Protein AF-A0A8H6F0R1-F1 (afdb_monomer)

Mean predicted aligned error: 11.71 Å

Radius of gyration: 22.44 Å; Cα contacts (8 Å, |Δi|>4): 231; chains: 1; bounding box: 70×62×58 Å

pLDDT: mean 73.76, std 18.55, range [33.84, 94.88]

Secondary structure (DSSP, 8-state):
-------HHHHHHHTTS-HHHHHHHHHTS-HHHHHHHTT-TTTHHHHHHHHTTEEEE--S-PPPP-----TT-S-TTGGGTPPPPSSTTSPEEE-HHHHHHHHHHH----SEEEES-HHHHHHHHHH-HHHHHH-SEEEEEEE--TTS-TT--GGGGG-TTS-EEEEEEES-GGGG---------------

Sequence (191 aa):
MSSKGIDLELFGRLAKLPEDVIYIILDYIPKYIQKQLLQFVAIRKVVVSCYISNVEISDNDYSPFDLEESPFGPNPFEEFAFGSSPFDQYPVKIKLKNLKKAIQQWKIYPKKVYFSSLKDLITVHNSFPELLLKAHSINGVFDKHVNDSKTDDLSVLTRRNLTYGNLELRNYGIDFSTRKKSYLKKFHRSL

Foldseek 3Di:
DDPPDDPPVVVVVLLPDDLVVNLVVVLPDWLVVLLVVCVPPSNNLSSLQLNLQFAEEDPDDADQPPPPDDVNPDRPLVVLVWHDDPGPPDHTYGYPVSLVVSCVVNVHAHQEYEYAELVRLVVCCVPPVVNQLPHVEYEYEYEDDPPDDLPSPCVSVVDPRGHYDYYHYHPCPPSPPPPPPPPPPPDDDDD

Organism: Candida albicans (NCBI:txid5476)

Solvent-accessible surface area (backbone atoms only — not comparable to full-atom values): 11640 Å² total; per-residue (Å²): 134,84,74,96,64,78,62,63,64,59,54,58,52,54,54,70,50,58,67,71,58,47,51,56,56,51,76,74,46,54,51,70,57,46,62,64,50,49,75,43,72,82,46,20,68,59,42,49,50,62,60,46,26,35,26,26,45,45,87,69,86,66,72,65,70,83,64,72,76,52,96,81,55,82,60,92,53,59,87,42,54,66,31,75,35,98,44,74,90,49,47,29,37,31,38,64,74,29,51,50,52,51,29,71,74,70,74,54,76,35,42,29,41,32,26,69,41,63,68,46,48,51,49,41,52,75,76,44,44,65,61,55,58,66,18,69,22,41,29,30,45,33,69,55,54,95,84,56,65,99,70,72,68,62,66,75,79,67,51,89,79,52,43,72,59,59,73,44,80,40,76,56,78,73,76,73,64,69,82,73,77,78,78,77,76,85,73,83,82,89,129

Structure (mmCIF, N/CA/C/O backbone):
data_AF-A0A8H6F0R1-F1
#
_entry.id   AF-A0A8H6F0R1-F1
#
loop_
_atom_site.group_PDB
_atom_site.id
_atom_site.type_symbol
_atom_site.label_atom_id
_atom_site.label_alt_id
_atom_site.label_comp_id
_atom_site.label_asym_id
_atom_site.label_entity_id
_atom_site.label_seq_id
_atom_site.pdbx_PDB_ins_code
_atom_site.Cartn_x
_atom_site.Cartn_y
_atom_site.Cartn_z
_atom_site.occupancy
_atom_site.B_iso_or_equiv
_atom_site.auth_seq_id
_atom_site.auth_comp_id
_atom_site.auth_asym_id
_atom_site.auth_atom_id
_atom_site.pdbx_PDB_model_num
ATOM 1 N N . MET A 1 1 ? -30.985 26.931 13.826 1.00 34.91 1 MET A N 1
ATOM 2 C CA . MET A 1 1 ? -29.732 26.756 13.062 1.00 34.91 1 MET A CA 1
ATOM 3 C C . MET A 1 1 ? -28.985 25.596 13.700 1.00 34.91 1 MET A C 1
ATOM 5 O O . MET A 1 1 ? -28.574 25.724 14.842 1.00 34.91 1 MET A O 1
ATOM 9 N N . SER A 1 2 ? -28.955 24.435 13.041 1.00 41.88 2 SER A N 1
ATOM 10 C CA . SER A 1 2 ? -28.255 23.243 13.542 1.00 41.88 2 SER A CA 1
ATOM 11 C C . SER A 1 2 ? -26.752 23.505 13.450 1.00 41.88 2 SER A C 1
ATOM 13 O O . SER A 1 2 ? -26.268 23.920 12.394 1.00 41.88 2 SER A O 1
ATOM 15 N N . SER A 1 3 ? -26.031 23.377 14.564 1.00 43.91 3 SER A N 1
ATOM 16 C CA . SER A 1 3 ? -24.579 23.503 14.555 1.00 43.91 3 SER A CA 1
ATOM 17 C C . SER A 1 3 ? -24.009 22.433 13.622 1.00 43.91 3 SER A C 1
ATOM 19 O O . SER A 1 3 ? -24.396 21.270 13.689 1.00 43.91 3 SER A O 1
ATOM 21 N N . LYS A 1 4 ? -23.061 22.815 12.757 1.00 49.47 4 LYS A N 1
ATOM 22 C CA . LYS A 1 4 ? -22.177 21.891 12.021 1.00 49.47 4 LYS A CA 1
ATOM 23 C C . LYS A 1 4 ? -21.211 21.197 13.003 1.00 49.47 4 LYS A C 1
ATOM 25 O O . LYS A 1 4 ? -19.998 21.236 12.831 1.00 49.47 4 LYS A O 1
ATOM 30 N N . GLY A 1 5 ? -21.742 20.665 14.098 1.00 51.47 5 GLY A N 1
ATOM 31 C CA . GLY A 1 5 ? -21.014 19.911 15.098 1.00 51.47 5 GLY A CA 1
ATOM 32 C C . GLY A 1 5 ? -20.936 18.471 14.634 1.00 51.47 5 GLY A C 1
ATOM 33 O O . GLY A 1 5 ? -21.954 17.831 14.393 1.00 51.47 5 GLY A O 1
ATOM 34 N N . ILE A 1 6 ? -19.713 17.990 14.472 1.00 58.12 6 ILE A N 1
ATOM 35 C CA . ILE A 1 6 ? -19.408 16.587 14.216 1.00 58.12 6 ILE A CA 1
ATOM 36 C C . ILE A 1 6 ? -20.099 15.738 15.283 1.00 58.12 6 ILE A C 1
ATOM 38 O O . ILE A 1 6 ? -19.919 15.976 16.478 1.00 58.12 6 ILE A O 1
ATOM 42 N N . ASP A 1 7 ? -20.873 14.746 14.850 1.00 68.38 7 ASP A N 1
ATOM 43 C CA . ASP A 1 7 ? -21.563 13.835 15.752 1.00 68.38 7 ASP A CA 1
ATOM 44 C C . ASP A 1 7 ? -20.556 12.838 16.354 1.00 68.38 7 ASP A C 1
ATOM 46 O O . ASP A 1 7 ? -20.292 11.757 15.823 1.00 68.38 7 ASP A O 1
ATOM 50 N N . LEU A 1 8 ? -19.931 13.237 17.464 1.00 68.44 8 LEU A N 1
ATOM 51 C CA . LEU A 1 8 ? -19.040 12.382 18.254 1.00 68.44 8 LEU A CA 1
ATOM 52 C C . LEU A 1 8 ? -19.748 11.104 18.728 1.00 68.44 8 LEU A C 1
ATOM 54 O O . LEU A 1 8 ? -19.093 10.080 18.932 1.00 68.44 8 LEU A O 1
ATOM 58 N N . GLU A 1 9 ? -21.073 11.143 18.879 1.00 75.50 9 GLU A N 1
ATOM 59 C CA . GLU A 1 9 ? -21.871 9.990 19.276 1.00 75.50 9 GLU A CA 1
ATOM 60 C C . GLU A 1 9 ? -21.925 8.948 18.154 1.00 75.50 9 GLU A C 1
ATOM 62 O O . GLU A 1 9 ? -21.740 7.756 18.417 1.00 75.50 9 GLU A O 1
ATOM 67 N N . LEU A 1 10 ? -22.075 9.383 16.899 1.00 78.00 10 LEU A N 1
ATOM 68 C CA . LEU A 1 10 ? -22.004 8.510 15.725 1.00 78.00 10 LEU A CA 1
ATOM 69 C C . LEU A 1 10 ? -20.674 7.745 15.672 1.00 78.00 10 LEU A C 1
ATOM 71 O O . LEU A 1 10 ? -20.670 6.522 15.522 1.00 78.00 10 LEU A O 1
ATOM 75 N N . PHE A 1 11 ? -19.542 8.430 15.851 1.00 75.56 11 PHE A N 1
ATOM 76 C CA . PHE A 1 11 ? -18.223 7.782 15.835 1.00 75.56 11 PHE A CA 1
ATOM 77 C C . PHE A 1 11 ? -17.979 6.896 17.056 1.00 75.56 11 PHE A C 1
ATOM 79 O O . PHE A 1 11 ? -17.379 5.826 16.933 1.00 75.56 11 PHE A O 1
ATOM 86 N N . GLY A 1 12 ? -18.495 7.289 18.223 1.00 76.88 12 GLY A N 1
ATOM 87 C CA . GLY A 1 12 ? -18.490 6.448 19.417 1.00 76.88 12 GLY A CA 1
ATOM 88 C C . GLY A 1 12 ? -19.292 5.156 19.233 1.00 76.88 12 GLY A C 1
ATOM 89 O O . GLY A 1 12 ? -18.894 4.110 19.743 1.00 76.88 12 GLY A O 1
ATOM 90 N N . ARG A 1 13 ? -20.397 5.197 18.478 1.00 84.00 13 ARG A N 1
ATOM 91 C CA . ARG A 1 13 ? -21.178 4.008 18.099 1.00 84.00 13 ARG A CA 1
ATOM 92 C C . ARG A 1 13 ? -20.457 3.169 17.043 1.00 84.00 13 ARG A C 1
ATOM 94 O O . ARG A 1 13 ? -20.417 1.952 17.195 1.00 84.00 13 ARG A O 1
ATOM 101 N N . LEU A 1 14 ? -19.834 3.796 16.041 1.00 84.75 14 LEU A N 1
ATOM 102 C CA . LEU A 1 14 ? -19.034 3.104 15.021 1.00 84.75 14 LEU A CA 1
ATOM 103 C C . LEU A 1 14 ? -17.914 2.269 15.659 1.00 84.75 14 LEU A C 1
ATOM 105 O O . LEU A 1 14 ? -17.715 1.117 15.294 1.00 84.75 14 LEU A O 1
ATOM 109 N N . ALA A 1 15 ? -17.233 2.822 16.665 1.00 85.75 15 ALA A N 1
ATOM 110 C CA . ALA A 1 15 ? -16.158 2.148 17.390 1.00 85.75 15 ALA A CA 1
ATOM 111 C C . ALA A 1 15 ? -16.597 0.907 18.191 1.00 85.75 15 ALA A C 1
ATOM 113 O O . ALA A 1 15 ? -15.745 0.133 18.618 1.00 85.75 15 ALA A O 1
ATOM 114 N N . LYS A 1 16 ? -17.903 0.724 18.426 1.00 90.25 16 LYS A N 1
ATOM 115 C CA . LYS A 1 16 ? -18.459 -0.451 19.120 1.00 90.25 16 LYS A CA 1
ATOM 116 C C . LYS A 1 16 ? -18.820 -1.589 18.166 1.00 90.25 16 LYS A C 1
ATOM 118 O O . LYS A 1 16 ? -19.203 -2.660 18.632 1.00 90.25 16 LYS A O 1
ATOM 123 N N . LEU A 1 17 ? -18.756 -1.356 16.856 1.00 92.12 17 LEU A N 1
ATOM 124 C CA . LEU A 1 17 ? -19.037 -2.384 15.864 1.00 92.12 17 LEU A CA 1
ATOM 125 C C . LEU A 1 17 ? -17.864 -3.376 15.770 1.00 92.12 17 LEU A C 1
ATOM 127 O O . LEU A 1 17 ? -16.719 -2.997 16.025 1.00 92.12 17 LEU A O 1
ATOM 131 N N . PRO A 1 18 ? -18.126 -4.634 15.377 1.00 93.25 18 PRO A N 1
ATOM 132 C CA . PRO A 1 18 ? -17.075 -5.577 15.005 1.00 93.25 18 PRO A CA 1
ATOM 133 C C . PRO A 1 18 ? -16.153 -5.013 13.911 1.00 93.25 18 PRO A C 1
ATOM 135 O O . PRO A 1 18 ? -16.612 -4.288 13.024 1.00 93.25 18 PRO A O 1
ATOM 138 N N . GLU A 1 19 ? -14.854 -5.334 13.959 1.00 89.69 19 GLU A N 1
ATOM 139 C CA . GLU A 1 19 ? -13.867 -4.762 13.027 1.00 89.69 19 GLU A CA 1
ATOM 140 C C . GLU A 1 19 ? -14.220 -5.023 11.557 1.00 89.69 19 GLU A C 1
ATOM 142 O O . GLU A 1 19 ? -14.097 -4.122 10.733 1.00 89.69 19 GLU A O 1
ATOM 147 N N . ASP A 1 20 ? -14.686 -6.225 11.225 1.00 91.69 20 ASP A N 1
ATOM 148 C CA . ASP A 1 20 ? -15.131 -6.623 9.886 1.00 91.69 20 ASP A CA 1
ATOM 149 C C . ASP A 1 20 ? -16.290 -5.758 9.373 1.00 91.69 20 ASP A C 1
ATOM 151 O O . ASP A 1 20 ? -16.290 -5.349 8.212 1.00 91.69 20 ASP A O 1
ATOM 155 N N . VAL A 1 21 ? -17.225 -5.389 10.249 1.00 92.81 21 VAL A N 1
ATOM 156 C CA . VAL A 1 21 ? -18.308 -4.454 9.913 1.00 92.81 21 VAL A CA 1
ATOM 157 C C . VAL A 1 21 ? -17.753 -3.052 9.660 1.00 92.81 21 VAL A C 1
ATOM 159 O O . VAL A 1 21 ? -18.168 -2.391 8.708 1.00 92.81 21 VAL A O 1
ATOM 162 N N . ILE A 1 22 ? -16.783 -2.599 10.461 1.00 91.62 22 ILE A N 1
ATOM 163 C CA . ILE A 1 22 ? -16.124 -1.300 10.248 1.00 91.62 22 ILE A CA 1
ATOM 164 C C . ILE A 1 22 ? -15.391 -1.292 8.901 1.00 91.62 22 ILE A C 1
ATOM 166 O O . ILE A 1 22 ? -15.518 -0.317 8.163 1.00 91.62 22 ILE A O 1
ATOM 170 N N . TYR A 1 23 ? -14.679 -2.367 8.544 1.00 89.81 23 TYR A N 1
ATOM 171 C CA . TYR A 1 23 ? -14.032 -2.507 7.234 1.00 89.81 23 TYR A CA 1
ATOM 172 C C . TYR A 1 23 ? -15.031 -2.335 6.087 1.00 89.81 23 TYR A C 1
ATOM 174 O O . TYR A 1 23 ? -14.776 -1.543 5.182 1.00 89.81 23 TYR A O 1
ATOM 182 N N . ILE A 1 24 ? -16.181 -3.013 6.158 1.00 89.19 24 ILE A N 1
ATOM 183 C CA . ILE A 1 24 ? -17.238 -2.896 5.145 1.00 89.19 24 ILE A CA 1
ATOM 184 C C . ILE A 1 24 ? -17.722 -1.448 5.049 1.00 89.19 24 ILE A C 1
ATOM 186 O O . ILE A 1 24 ? -17.798 -0.908 3.952 1.00 89.19 24 ILE A O 1
ATOM 190 N N . ILE A 1 25 ? -18.014 -0.796 6.178 1.00 89.88 25 ILE A N 1
ATOM 191 C CA . ILE A 1 25 ? -18.468 0.603 6.183 1.00 89.88 25 ILE A CA 1
ATOM 192 C C . ILE A 1 25 ? -17.423 1.513 5.533 1.00 89.88 25 ILE A C 1
ATOM 194 O O . ILE A 1 25 ? -17.773 2.343 4.696 1.00 89.88 25 ILE A O 1
ATOM 198 N N . LEU A 1 26 ? -16.147 1.357 5.893 1.00 87.00 26 LEU A N 1
ATOM 199 C CA . LEU A 1 26 ? -15.070 2.176 5.344 1.00 87.00 26 LEU A CA 1
ATOM 200 C C . LEU A 1 26 ? -14.875 1.963 3.841 1.00 87.00 26 LEU A C 1
ATOM 202 O O . LEU A 1 26 ? -14.593 2.937 3.150 1.00 87.00 26 LEU A O 1
ATOM 206 N N . ASP A 1 27 ? -15.068 0.749 3.323 1.00 83.06 27 ASP A N 1
ATOM 207 C CA . ASP A 1 27 ? -14.956 0.459 1.886 1.00 83.06 27 ASP A CA 1
ATOM 208 C C . ASP A 1 27 ? -15.992 1.230 1.039 1.00 83.06 27 ASP A C 1
ATOM 210 O O . ASP A 1 27 ? -15.747 1.481 -0.141 1.00 83.06 27 ASP A O 1
ATOM 214 N N . TYR A 1 28 ? -17.110 1.665 1.636 1.00 83.94 28 TYR A N 1
ATOM 215 C CA . TYR A 1 28 ? -18.109 2.533 0.992 1.00 83.94 28 TYR A CA 1
ATOM 216 C C . TYR A 1 28 ? -17.891 4.032 1.239 1.00 83.94 28 TYR A C 1
ATOM 218 O O . TYR A 1 28 ? -18.616 4.859 0.682 1.00 83.94 28 TYR A O 1
ATOM 226 N N . ILE A 1 29 ? -16.923 4.407 2.078 1.00 81.12 29 ILE A N 1
ATOM 227 C CA . ILE A 1 29 ? -16.626 5.806 2.387 1.00 81.12 29 ILE A CA 1
ATOM 228 C C . ILE A 1 29 ? -15.500 6.297 1.473 1.00 81.12 29 ILE A C 1
ATOM 230 O O . ILE A 1 29 ? -14.424 5.695 1.470 1.00 81.12 29 ILE A O 1
ATOM 234 N N . PRO A 1 30 ? -15.676 7.442 0.790 1.00 76.50 30 PRO A N 1
ATOM 235 C CA . PRO A 1 30 ? -14.616 8.025 -0.013 1.00 76.50 30 PRO A CA 1
ATOM 236 C C . PRO A 1 30 ? -13.320 8.276 0.765 1.00 76.50 30 PRO A C 1
ATOM 238 O O . PRO A 1 30 ? -13.341 8.771 1.896 1.00 76.50 30 PRO A O 1
ATOM 241 N N . LYS A 1 31 ? -12.163 8.017 0.150 1.00 73.81 31 LYS A N 1
ATOM 242 C CA . LYS A 1 31 ? -10.829 8.128 0.769 1.00 73.81 31 LYS A CA 1
ATOM 243 C C . LYS A 1 31 ? -10.559 9.491 1.402 1.00 73.81 31 LYS A C 1
ATOM 245 O O . LYS A 1 31 ? -9.916 9.563 2.450 1.00 73.81 31 LYS A O 1
ATOM 250 N N . TYR A 1 32 ? -11.058 10.574 0.804 1.00 71.00 32 TYR A N 1
ATOM 251 C CA . TYR A 1 32 ? -10.901 11.918 1.367 1.00 71.00 32 TYR A CA 1
ATOM 252 C C . TYR A 1 32 ? -11.642 12.078 2.708 1.00 71.00 32 TYR A C 1
ATOM 254 O O . TYR A 1 32 ? -11.149 12.779 3.591 1.00 71.00 32 TYR A O 1
ATOM 262 N N . ILE A 1 33 ? -12.769 11.379 2.900 1.00 74.94 33 ILE A N 1
ATOM 263 C CA . ILE A 1 33 ? -13.486 11.303 4.182 1.00 74.94 33 ILE A CA 1
ATOM 264 C C . ILE A 1 33 ? -12.767 10.336 5.125 1.00 74.94 33 ILE A C 1
ATOM 266 O O . ILE A 1 33 ? -12.564 10.674 6.288 1.00 74.94 33 ILE A O 1
ATOM 270 N N . GLN A 1 34 ? -12.292 9.178 4.639 1.00 77.75 34 GLN A N 1
ATOM 271 C CA . GLN A 1 34 ? -11.513 8.235 5.461 1.00 77.75 34 GLN A CA 1
ATOM 272 C C . GLN A 1 34 ? -10.306 8.917 6.125 1.00 77.75 34 GLN A C 1
ATOM 274 O O . GLN A 1 34 ? -10.018 8.662 7.293 1.00 77.75 34 GLN A O 1
ATOM 279 N N . LYS A 1 35 ? -9.638 9.844 5.424 1.00 72.12 35 LYS A N 1
ATOM 280 C CA . LYS A 1 35 ? -8.526 10.638 5.974 1.00 72.12 35 LYS A CA 1
ATOM 281 C C . LYS A 1 35 ? -8.929 11.448 7.216 1.00 72.12 35 LYS A C 1
ATOM 283 O O . LYS A 1 35 ? -8.117 11.590 8.125 1.00 72.12 35 LYS A O 1
ATOM 288 N N . GLN A 1 36 ? -10.165 11.944 7.285 1.00 74.38 36 GLN A N 1
ATOM 289 C CA . GLN A 1 36 ? -10.690 12.653 8.462 1.00 74.38 36 GLN A CA 1
ATOM 290 C C . GLN A 1 36 ? -10.960 11.691 9.625 1.00 74.38 36 GLN A C 1
ATOM 292 O O . GLN A 1 36 ? -10.803 12.056 10.787 1.00 74.38 36 GLN A O 1
ATOM 297 N N . LEU A 1 37 ? -11.297 10.432 9.330 1.00 79.81 37 LEU A N 1
ATOM 298 C CA . LEU A 1 37 ? -11.585 9.420 10.349 1.00 79.81 37 LEU A CA 1
ATOM 299 C C . LEU A 1 37 ? -10.348 8.974 11.133 1.00 79.81 37 LEU A C 1
ATOM 301 O O . LEU A 1 37 ? -10.470 8.429 12.230 1.00 79.81 37 LEU A O 1
ATOM 305 N N . LEU A 1 38 ? -9.150 9.245 10.612 1.00 77.62 38 LEU A N 1
ATOM 306 C CA . LEU A 1 38 ? -7.886 8.904 11.258 1.00 77.62 38 LEU A CA 1
ATOM 307 C C . LEU A 1 38 ? -7.707 9.563 12.642 1.00 77.62 38 LEU A C 1
ATOM 309 O O . LEU A 1 38 ? -6.984 9.034 13.495 1.00 77.62 38 LEU A O 1
ATOM 313 N N . GLN A 1 39 ? -8.387 10.683 12.905 1.00 75.06 39 GLN A N 1
ATOM 314 C CA . GLN A 1 39 ? -8.357 11.341 14.214 1.00 75.06 39 GLN A CA 1
ATOM 315 C C . GLN A 1 39 ? -8.952 10.459 15.327 1.00 75.06 39 GLN A C 1
ATOM 317 O O . GLN A 1 39 ? -8.464 10.485 16.461 1.00 75.06 39 GLN A O 1
ATOM 322 N N . PHE A 1 40 ? -9.928 9.603 15.005 1.00 80.31 40 PHE A N 1
ATOM 323 C CA . PHE A 1 40 ? -10.636 8.771 15.977 1.00 80.31 40 PHE A CA 1
ATOM 324 C C . PHE A 1 40 ? -9.805 7.553 16.387 1.00 80.31 40 PHE A C 1
ATOM 326 O O . PHE A 1 40 ? -9.760 6.544 15.687 1.00 80.31 40 PHE A O 1
ATOM 333 N N . VAL A 1 41 ? -9.173 7.634 17.564 1.00 82.69 41 VAL A N 1
ATOM 334 C CA . VAL A 1 41 ? -8.258 6.609 18.108 1.00 82.69 41 VAL A CA 1
ATOM 335 C C . VAL A 1 41 ? -8.850 5.197 18.049 1.00 82.69 41 VAL A C 1
ATOM 337 O O . VAL A 1 41 ? -8.153 4.271 17.644 1.00 82.69 41 VAL A O 1
ATOM 340 N N . ALA A 1 42 ? -10.127 5.040 18.407 1.00 85.06 42 ALA A N 1
ATOM 341 C CA . ALA A 1 42 ? -10.761 3.732 18.566 1.00 85.06 42 ALA A CA 1
ATOM 342 C C . ALA A 1 42 ? -10.854 2.918 17.262 1.00 85.06 42 ALA A C 1
ATOM 344 O O . ALA A 1 42 ? -10.716 1.702 17.292 1.00 85.06 42 ALA A O 1
ATOM 345 N N . ILE A 1 43 ? -11.031 3.581 16.117 1.00 86.88 43 ILE A N 1
ATOM 346 C CA . ILE A 1 43 ? -11.134 2.932 14.795 1.00 86.88 43 ILE A CA 1
ATOM 347 C C . ILE A 1 43 ? -9.880 3.138 13.941 1.00 86.88 43 ILE A C 1
ATOM 349 O O . ILE A 1 43 ? -9.774 2.612 12.835 1.00 86.88 43 ILE A O 1
ATOM 353 N N . ARG A 1 44 ? -8.913 3.914 14.441 1.00 85.81 44 ARG A N 1
ATOM 354 C CA . ARG A 1 44 ? -7.770 4.424 13.679 1.00 85.81 44 ARG A CA 1
ATOM 355 C C . ARG A 1 44 ? -7.004 3.334 12.946 1.00 85.81 44 ARG A C 1
ATOM 357 O O . ARG A 1 44 ? -6.639 3.522 11.793 1.00 85.81 44 ARG A O 1
ATOM 364 N N . LYS A 1 45 ? -6.762 2.196 13.598 1.00 87.56 45 LYS A N 1
ATOM 365 C CA . LYS A 1 45 ? -6.016 1.081 13.001 1.00 87.56 45 LYS A CA 1
ATOM 366 C C . LYS A 1 45 ? -6.732 0.515 11.768 1.00 87.56 45 LYS A C 1
ATOM 368 O O . LYS A 1 45 ? -6.084 0.245 10.760 1.00 87.56 45 LYS A O 1
ATOM 373 N N . VAL A 1 46 ? -8.056 0.387 11.843 1.00 90.06 46 VAL A N 1
ATOM 374 C CA . VAL A 1 46 ? -8.909 -0.075 10.739 1.00 90.06 46 VAL A CA 1
ATOM 375 C C . VAL A 1 46 ? -8.909 0.959 9.611 1.00 90.06 46 VAL A C 1
ATOM 377 O O . VAL A 1 46 ? -8.671 0.608 8.459 1.00 90.06 46 VAL A O 1
ATOM 380 N N . VAL A 1 47 ? -9.033 2.247 9.948 1.00 87.75 47 VAL A N 1
ATOM 381 C CA . VAL A 1 47 ? -8.951 3.342 8.965 1.00 87.75 47 VAL A CA 1
ATOM 382 C C . VAL A 1 47 ? -7.604 3.353 8.245 1.00 87.75 47 VAL A C 1
ATOM 384 O O . VAL A 1 47 ? -7.577 3.416 7.019 1.00 87.75 47 VAL A O 1
ATOM 387 N N . VAL A 1 48 ? -6.485 3.227 8.968 1.00 86.75 48 VAL A N 1
ATOM 388 C CA . VAL A 1 48 ? -5.148 3.122 8.359 1.00 86.75 48 VAL A CA 1
ATOM 389 C C . VAL A 1 48 ? -5.094 1.933 7.404 1.00 86.75 48 VAL A C 1
ATOM 39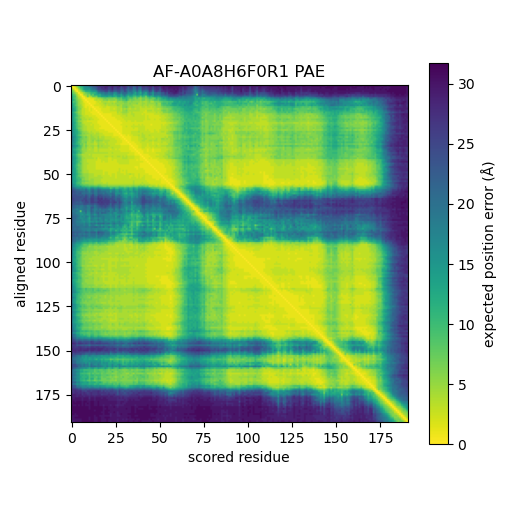1 O O . VAL A 1 48 ? -4.649 2.100 6.273 1.00 86.75 48 VAL A O 1
ATOM 394 N N . SER A 1 49 ? -5.575 0.762 7.833 1.00 88.88 49 SER A N 1
ATOM 395 C CA . SER A 1 49 ? -5.611 -0.461 7.024 1.00 88.88 49 SER A CA 1
ATOM 396 C C . SER A 1 49 ? -6.336 -0.264 5.691 1.00 88.88 49 SER A C 1
ATOM 398 O O . SER A 1 49 ? -5.790 -0.608 4.640 1.00 88.88 49 SER A O 1
ATOM 400 N N . CYS A 1 50 ? -7.525 0.345 5.711 1.00 87.75 50 CYS A N 1
ATOM 401 C CA . CYS A 1 50 ? -8.283 0.684 4.504 1.00 87.75 50 CYS A CA 1
ATOM 402 C C . CYS A 1 50 ? -7.543 1.711 3.643 1.00 87.75 50 CYS A C 1
ATOM 404 O O . CYS A 1 50 ? -7.370 1.512 2.438 1.00 87.75 50 CYS A O 1
ATOM 406 N N . TYR A 1 51 ? -7.047 2.777 4.267 1.00 83.38 51 TYR A N 1
ATOM 407 C CA . TYR A 1 51 ? -6.452 3.910 3.572 1.00 83.38 51 TYR A CA 1
ATOM 408 C C . TYR A 1 51 ? -5.162 3.531 2.829 1.00 83.38 51 TYR A C 1
ATOM 410 O O . TYR A 1 51 ? -4.992 3.879 1.660 1.00 83.38 51 TYR A O 1
ATOM 418 N N . ILE A 1 52 ? -4.275 2.752 3.463 1.00 86.94 52 ILE A N 1
ATOM 419 C CA . ILE A 1 52 ? -3.039 2.258 2.831 1.00 86.94 52 ILE A CA 1
ATOM 420 C C . ILE A 1 52 ? -3.239 0.935 2.082 1.00 86.94 52 ILE A C 1
ATOM 422 O O . ILE A 1 52 ? -2.268 0.350 1.615 1.00 86.94 52 ILE A O 1
ATOM 426 N N . SER A 1 53 ? -4.468 0.427 1.952 1.00 89.88 53 SER A N 1
ATOM 427 C CA . SER A 1 53 ? -4.712 -0.873 1.311 1.00 89.88 53 SER A CA 1
ATOM 428 C C . SER A 1 53 ? -4.277 -0.910 -0.157 1.00 89.88 53 SER A C 1
ATOM 430 O O . SER A 1 53 ? -3.882 -1.970 -0.642 1.00 89.88 53 SER A O 1
ATOM 432 N N . ASN A 1 54 ? -4.332 0.227 -0.854 1.00 89.88 54 ASN A N 1
ATOM 433 C CA . ASN A 1 54 ? -3.948 0.384 -2.252 1.00 89.88 54 ASN A CA 1
ATOM 434 C C . ASN A 1 54 ? -3.134 1.670 -2.417 1.00 89.88 54 ASN A C 1
ATOM 436 O O . ASN A 1 54 ? -3.707 2.764 -2.372 1.00 89.88 54 ASN A O 1
ATOM 440 N N . VAL A 1 55 ? -1.821 1.533 -2.600 1.00 90.06 55 VAL A N 1
ATOM 441 C CA . VAL A 1 55 ? -0.872 2.656 -2.633 1.00 90.06 55 VAL A CA 1
ATOM 442 C C . VAL A 1 55 ? -0.087 2.708 -3.933 1.00 90.06 55 VAL A C 1
ATOM 444 O O . VAL A 1 55 ? 0.244 1.673 -4.499 1.00 90.06 55 VAL A O 1
ATOM 447 N N . GLU A 1 56 ? 0.254 3.914 -4.373 1.00 90.81 56 GLU A N 1
ATOM 448 C CA . GLU A 1 56 ? 1.200 4.164 -5.457 1.00 90.81 56 GLU A CA 1
ATOM 449 C C . GLU A 1 56 ? 2.469 4.729 -4.841 1.00 90.81 56 GLU A C 1
ATOM 451 O O . GLU A 1 56 ? 2.434 5.753 -4.151 1.00 90.81 56 GLU A O 1
ATOM 456 N N . ILE A 1 57 ? 3.585 4.044 -5.077 1.00 89.81 57 ILE A N 1
ATOM 457 C CA . ILE A 1 57 ? 4.888 4.502 -4.612 1.00 89.81 57 ILE A CA 1
ATOM 458 C C . ILE A 1 57 ? 5.522 5.285 -5.743 1.00 89.81 57 ILE A C 1
ATOM 460 O O . ILE A 1 57 ? 5.816 4.726 -6.795 1.00 89.81 57 ILE A O 1
ATOM 464 N N . SER A 1 58 ? 5.762 6.564 -5.493 1.00 82.75 58 SER A N 1
ATOM 465 C CA . SER A 1 58 ? 6.609 7.382 -6.350 1.00 82.75 58 SER A CA 1
ATOM 466 C C . SER A 1 58 ? 7.302 8.448 -5.513 1.00 82.75 58 SER A C 1
ATOM 468 O O . SER A 1 58 ? 6.795 8.875 -4.469 1.00 82.75 58 SER A O 1
ATOM 470 N N . ASP A 1 59 ? 8.505 8.814 -5.946 1.00 72.06 59 ASP A N 1
ATOM 471 C CA . ASP A 1 59 ? 9.364 9.776 -5.255 1.00 72.06 59 ASP A CA 1
ATOM 472 C C . ASP A 1 59 ? 8.983 11.240 -5.537 1.00 72.06 59 ASP A C 1
ATOM 474 O O . ASP A 1 59 ? 9.552 12.159 -4.943 1.00 72.06 59 ASP A O 1
ATOM 478 N N . ASN A 1 60 ? 7.992 11.465 -6.407 1.00 65.12 60 ASN A N 1
ATOM 479 C CA . ASN A 1 60 ? 7.518 12.799 -6.749 1.00 65.12 60 ASN A CA 1
ATOM 480 C C . ASN A 1 60 ? 6.992 13.532 -5.507 1.00 65.12 60 ASN A C 1
ATOM 482 O O . ASN A 1 60 ? 6.304 12.964 -4.651 1.00 65.12 60 ASN A O 1
ATOM 486 N N . ASP A 1 61 ? 7.315 14.821 -5.409 1.00 57.75 61 ASP A N 1
ATOM 487 C CA . ASP A 1 61 ? 6.672 15.713 -4.455 1.00 57.75 61 ASP A CA 1
ATOM 488 C C . ASP A 1 61 ? 5.205 15.863 -4.849 1.00 57.75 61 ASP A C 1
ATOM 490 O O . ASP A 1 61 ? 4.854 16.529 -5.821 1.00 57.75 61 ASP A O 1
ATOM 494 N N . TYR A 1 62 ? 4.331 15.196 -4.103 1.00 57.31 62 TYR A N 1
ATOM 495 C CA . TYR A 1 62 ? 2.909 15.453 -4.205 1.00 57.31 62 TYR A CA 1
ATOM 496 C C . TYR A 1 62 ? 2.645 16.783 -3.527 1.00 57.31 62 TYR A C 1
ATOM 498 O O . TYR A 1 62 ? 2.856 16.908 -2.320 1.00 57.31 62 TYR A O 1
ATOM 506 N N . SER A 1 63 ? 2.157 17.756 -4.298 1.00 45.53 63 SER A N 1
ATOM 507 C CA . SER A 1 63 ? 1.385 18.844 -3.713 1.00 45.53 63 SER A CA 1
ATOM 508 C C . SER A 1 63 ? 0.305 18.167 -2.862 1.00 45.53 63 SER A C 1
ATOM 510 O O . SER A 1 63 ? -0.467 17.350 -3.388 1.00 45.53 63 SER A O 1
ATOM 512 N N . PRO A 1 64 ? 0.283 18.398 -1.535 1.00 47.91 64 P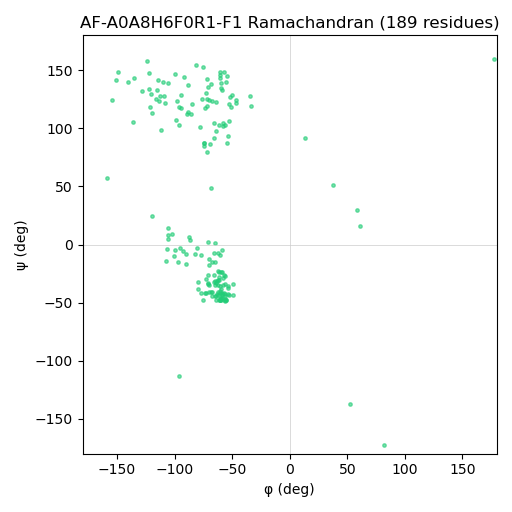RO A N 1
ATOM 513 C CA . PRO A 1 64 ? -0.938 18.161 -0.794 1.00 47.91 64 PRO A CA 1
ATOM 514 C C . PRO A 1 64 ? -1.975 18.956 -1.574 1.00 47.91 64 PRO A C 1
ATOM 516 O O . PRO A 1 64 ? -1.762 20.146 -1.779 1.00 47.91 64 PRO A O 1
ATOM 519 N N . PHE A 1 65 ? -3.027 18.316 -2.090 1.00 41.53 65 PHE A N 1
ATOM 520 C CA . PHE A 1 65 ? -4.168 19.104 -2.545 1.00 41.53 65 PHE A CA 1
ATOM 521 C C . PHE A 1 65 ? -4.450 20.107 -1.435 1.00 41.53 65 PHE A C 1
ATOM 523 O O . PHE A 1 65 ? -4.559 19.665 -0.283 1.00 41.53 65 PHE A O 1
ATOM 530 N N . ASP A 1 66 ? -4.465 21.393 -1.794 1.00 38.22 66 ASP A N 1
ATOM 531 C CA . ASP A 1 66 ? -4.820 22.500 -0.919 1.00 38.22 66 ASP A CA 1
ATOM 532 C C . ASP A 1 66 ? -6.203 22.187 -0.357 1.00 38.22 66 ASP A C 1
ATOM 534 O O . ASP A 1 66 ? -7.247 22.493 -0.929 1.00 38.22 66 ASP A O 1
ATOM 538 N N . LEU A 1 67 ? -6.209 21.459 0.753 1.00 43.16 67 LEU A N 1
ATOM 539 C CA . LEU A 1 67 ? -7.323 21.419 1.658 1.00 43.16 67 LEU A CA 1
ATOM 540 C C . LEU A 1 67 ? -7.213 22.758 2.358 1.00 43.16 67 LEU A C 1
ATOM 542 O O . LEU A 1 67 ? -6.544 22.870 3.386 1.00 43.16 67 LEU A O 1
ATOM 546 N N . GLU A 1 68 ? -7.833 23.768 1.748 1.00 39.75 68 GLU A N 1
ATOM 547 C CA . GLU A 1 68 ? -8.415 24.862 2.509 1.00 39.75 68 GLU A CA 1
ATOM 548 C C . GLU A 1 68 ? -8.933 24.277 3.824 1.00 39.75 68 GLU A C 1
ATOM 550 O O . GLU A 1 68 ? -9.699 23.309 3.816 1.00 39.75 68 GLU A O 1
ATOM 555 N N . GLU A 1 69 ? -8.368 24.790 4.916 1.00 44.19 69 GLU A N 1
ATOM 556 C CA . GLU A 1 69 ? -8.703 24.538 6.313 1.00 44.19 69 GLU A CA 1
ATOM 557 C C . GLU A 1 69 ? -9.624 23.333 6.532 1.00 44.19 69 GLU A C 1
ATOM 559 O O . GLU A 1 69 ? -10.852 23.436 6.547 1.00 44.19 69 GLU A O 1
ATOM 564 N N . SER A 1 70 ? -9.019 22.158 6.744 1.00 45.09 70 SER A N 1
ATOM 565 C CA . SER A 1 70 ? -9.735 21.051 7.374 1.00 45.09 70 SER A CA 1
ATOM 566 C C . SER A 1 70 ? -10.469 21.607 8.605 1.00 45.09 70 SER A C 1
ATOM 568 O O . SER A 1 70 ? -9.796 22.115 9.509 1.00 45.09 70 SER A O 1
ATOM 570 N N . PRO A 1 71 ? -11.809 21.484 8.716 1.00 44.97 71 PRO A N 1
ATOM 571 C CA . PRO A 1 71 ? -12.553 21.988 9.876 1.00 44.97 71 PRO A CA 1
ATOM 572 C C . PRO A 1 71 ? -12.191 21.255 11.183 1.00 44.97 71 PRO A C 1
ATOM 574 O O . PRO A 1 71 ? -12.751 21.535 12.238 1.00 44.97 71 PRO A O 1
ATOM 577 N N . PHE A 1 72 ? -11.251 20.309 11.108 1.00 45.00 72 PHE A N 1
ATOM 578 C CA . PHE A 1 72 ? -10.737 19.476 12.183 1.00 45.00 72 PHE A CA 1
ATOM 579 C C . PHE A 1 72 ? -9.319 19.879 12.649 1.00 45.00 72 PHE A C 1
ATOM 581 O O . PHE A 1 72 ? -8.749 19.190 13.493 1.00 45.00 72 PHE A O 1
ATOM 588 N N . GLY A 1 73 ? -8.734 20.965 12.121 1.00 45.94 73 GLY A N 1
ATOM 589 C CA . GLY A 1 73 ? -7.363 21.393 12.440 1.00 45.94 73 GLY A CA 1
ATOM 590 C C . GLY A 1 73 ? -6.275 20.648 11.640 1.00 45.94 73 GLY A C 1
ATOM 591 O O . GLY A 1 73 ? -6.606 19.910 10.702 1.00 45.94 73 GLY A O 1
ATOM 592 N N . PRO A 1 74 ? -4.977 20.849 11.964 1.00 50.41 74 PRO A N 1
ATOM 593 C CA . PRO A 1 74 ? -3.868 20.191 11.273 1.00 50.41 74 PRO A CA 1
ATOM 594 C C . PRO A 1 74 ? -4.009 18.673 11.376 1.00 50.41 74 PRO A C 1
ATOM 596 O O . PRO A 1 74 ? -4.297 18.121 12.441 1.00 50.41 74 PRO A O 1
ATOM 599 N N . ASN A 1 75 ? -3.837 17.982 10.251 1.00 52.88 75 ASN A N 1
ATOM 600 C CA . ASN A 1 75 ? -4.010 16.539 10.217 1.00 52.88 75 ASN A CA 1
ATOM 601 C C . ASN A 1 75 ? -2.884 15.885 11.043 1.00 52.88 75 ASN A C 1
ATOM 603 O O . ASN A 1 75 ? -1.718 16.063 10.691 1.00 52.88 75 ASN A O 1
ATOM 607 N N . PRO A 1 76 ? -3.179 15.066 12.075 1.00 49.66 76 PRO A N 1
ATOM 608 C CA . PRO A 1 76 ? -2.139 14.407 12.872 1.00 49.66 76 PRO A CA 1
ATOM 609 C C . PRO A 1 76 ? -1.256 13.443 12.056 1.00 49.66 76 PRO A C 1
ATOM 611 O O . PRO A 1 76 ? -0.263 12.937 12.562 1.00 49.66 76 PRO A O 1
ATOM 614 N N . PHE A 1 77 ? -1.603 13.198 10.790 1.00 57.16 77 PHE A N 1
ATOM 615 C CA . PHE A 1 77 ? -0.877 12.377 9.827 1.00 57.16 77 PHE A CA 1
ATOM 616 C C . PHE A 1 77 ? -0.135 13.204 8.764 1.00 57.16 77 PHE A C 1
ATOM 618 O O . PHE A 1 77 ? 0.327 12.629 7.773 1.00 57.16 77 PHE A O 1
ATOM 625 N N . GLU A 1 78 ? 0.034 14.520 8.956 1.00 58.78 78 GLU A N 1
ATOM 626 C CA . GLU A 1 78 ? 1.010 15.317 8.190 1.00 58.78 78 GLU A CA 1
ATOM 627 C C . GLU A 1 78 ? 2.393 14.646 8.190 1.00 58.78 78 GLU A C 1
ATOM 629 O O . GLU A 1 78 ? 3.069 14.628 7.162 1.00 58.78 78 GLU A O 1
ATOM 634 N N . GLU A 1 79 ? 2.765 13.969 9.285 1.00 51.81 79 GLU A N 1
ATOM 635 C CA . GLU A 1 79 ? 4.039 13.248 9.414 1.00 51.81 79 GLU A CA 1
ATOM 636 C C . GLU A 1 79 ? 4.237 12.108 8.394 1.00 51.81 79 GLU A C 1
ATOM 638 O O . GLU A 1 79 ? 5.379 11.743 8.081 1.00 51.81 79 GLU A O 1
ATOM 643 N N . PHE A 1 80 ? 3.146 11.559 7.844 1.00 55.66 80 PHE A N 1
ATOM 644 C CA . PHE A 1 80 ? 3.184 10.531 6.799 1.00 55.66 80 PHE A CA 1
ATOM 645 C C . PHE A 1 80 ? 2.943 11.103 5.398 1.00 55.66 80 PHE A C 1
ATOM 647 O O . PHE A 1 80 ? 3.132 10.380 4.419 1.00 55.66 80 PHE A O 1
ATOM 654 N N . ALA A 1 81 ? 2.542 12.375 5.280 1.00 58.19 81 ALA A N 1
ATOM 655 C CA . ALA A 1 81 ? 2.271 13.085 4.027 1.00 58.19 81 ALA A CA 1
ATOM 656 C C . ALA A 1 81 ? 1.601 12.203 2.956 1.00 58.19 81 ALA A C 1
ATOM 658 O O . ALA A 1 81 ? 2.092 12.068 1.833 1.00 58.19 81 ALA A O 1
ATOM 659 N N . PHE A 1 82 ? 0.509 11.530 3.329 1.00 60.62 82 PHE A N 1
ATOM 660 C CA . PHE A 1 82 ? -0.259 10.751 2.370 1.00 60.62 82 PHE A CA 1
ATOM 661 C C . PHE A 1 82 ? -0.856 11.689 1.318 1.00 60.62 82 PHE A C 1
ATOM 663 O O . PHE A 1 82 ? -1.611 12.609 1.663 1.00 60.62 82 PHE A O 1
ATOM 670 N N . GLY A 1 83 ? -0.543 11.436 0.049 1.00 55.06 83 GLY A N 1
ATOM 671 C CA . GLY A 1 83 ? -1.142 12.147 -1.068 1.00 55.06 83 GLY A CA 1
ATOM 672 C C . GLY A 1 83 ? -2.653 11.943 -1.085 1.00 55.06 83 GLY A C 1
ATOM 673 O O . GLY A 1 83 ? -3.167 10.887 -0.703 1.00 55.06 83 GLY A O 1
ATOM 674 N N . SER A 1 84 ? -3.376 12.970 -1.513 1.00 53.47 84 SER A N 1
ATOM 675 C CA . SER A 1 84 ? -4.814 12.872 -1.732 1.00 53.47 84 SER A CA 1
ATOM 676 C C . SER A 1 84 ? -5.054 12.120 -3.040 1.00 53.47 84 SER A C 1
ATOM 678 O O . SER A 1 84 ? -4.537 1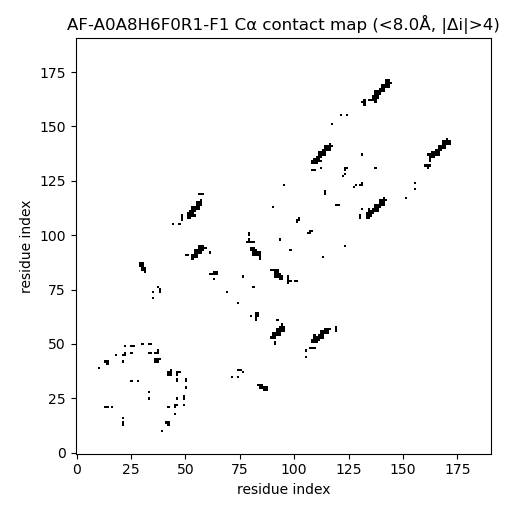2.513 -4.084 1.00 53.47 84 SER A O 1
ATOM 680 N N . SER A 1 85 ? -5.840 11.045 -2.993 1.00 54.88 85 SER A N 1
ATOM 681 C CA . SER A 1 85 ? -6.478 10.519 -4.198 1.00 54.88 85 SER A CA 1
ATOM 682 C C . SER A 1 85 ? -7.895 11.088 -4.261 1.00 54.88 85 SER A C 1
ATOM 684 O O . SER A 1 85 ? -8.668 10.817 -3.339 1.00 54.88 85 SER A O 1
ATOM 686 N N . PRO A 1 86 ? -8.261 11.863 -5.298 1.00 49.56 86 PRO A N 1
ATOM 687 C CA . PRO A 1 86 ? -9.605 12.427 -5.411 1.00 49.56 86 PRO A CA 1
ATOM 688 C C . PRO A 1 86 ? -10.684 11.360 -5.651 1.00 49.56 86 PRO A C 1
ATOM 690 O O . PRO A 1 86 ? -11.862 11.642 -5.463 1.00 49.56 86 PRO A O 1
ATOM 693 N N . PHE A 1 87 ? -10.297 10.135 -6.026 1.00 60.06 87 PHE A N 1
ATOM 694 C CA . PHE A 1 87 ? -11.233 9.043 -6.286 1.00 60.06 87 PHE A CA 1
ATOM 695 C C . PHE A 1 87 ? -10.765 7.731 -5.653 1.00 60.06 87 PHE A C 1
ATOM 697 O O . PHE A 1 87 ? -9.574 7.402 -5.670 1.00 60.06 87 PHE A O 1
ATOM 704 N N . ASP A 1 88 ? -11.718 6.947 -5.154 1.00 62.09 88 ASP A N 1
ATOM 705 C CA . ASP A 1 88 ? -11.463 5.676 -4.461 1.00 62.09 88 ASP A CA 1
ATOM 706 C C . ASP A 1 88 ? -10.778 4.640 -5.350 1.00 62.09 88 ASP A C 1
ATOM 708 O O . ASP A 1 88 ? -9.959 3.845 -4.879 1.00 62.09 88 ASP A O 1
ATOM 712 N N . GLN A 1 89 ? -11.053 4.716 -6.655 1.00 67.81 89 GLN A N 1
ATOM 713 C CA . GLN A 1 89 ? -10.482 3.842 -7.674 1.00 67.81 89 GLN A CA 1
ATOM 714 C C . GLN A 1 89 ? -8.967 4.011 -7.849 1.00 67.81 89 GLN A C 1
ATOM 716 O O . GLN A 1 89 ? -8.297 3.061 -8.255 1.00 67.81 89 GLN A O 1
ATOM 721 N N . TYR A 1 90 ? -8.407 5.183 -7.526 1.00 77.12 90 TYR A N 1
ATOM 722 C CA . TYR A 1 90 ? -6.975 5.419 -7.681 1.00 77.12 90 TYR A CA 1
ATOM 723 C C . TYR A 1 90 ? -6.206 5.081 -6.398 1.00 77.12 90 TYR A C 1
ATOM 725 O O . TYR A 1 90 ? -6.703 5.279 -5.278 1.00 77.12 90 TYR A O 1
ATOM 733 N N . PRO A 1 91 ? -4.984 4.543 -6.534 1.00 84.06 91 PRO A N 1
ATOM 734 C CA . PRO A 1 91 ? -4.119 4.279 -5.397 1.00 84.06 91 PRO A CA 1
ATOM 735 C C . PRO A 1 91 ? -3.781 5.568 -4.633 1.00 84.06 91 PRO A C 1
ATOM 737 O O . PRO A 1 91 ? -3.680 6.653 -5.205 1.00 84.06 91 PRO A O 1
ATOM 740 N N . VAL A 1 92 ? -3.597 5.449 -3.316 1.00 82.50 92 VAL A N 1
ATOM 741 C CA . VAL A 1 92 ? -3.094 6.553 -2.491 1.00 82.50 92 VAL A CA 1
ATOM 742 C C . VAL A 1 92 ? -1.624 6.757 -2.811 1.00 82.50 92 VAL A C 1
ATOM 744 O O . VAL A 1 92 ? -0.803 5.867 -2.588 1.00 82.50 92 VAL A O 1
ATOM 747 N N . LYS A 1 93 ? -1.282 7.941 -3.305 1.00 83.44 93 LYS A N 1
ATOM 748 C CA . LYS A 1 93 ? 0.102 8.279 -3.61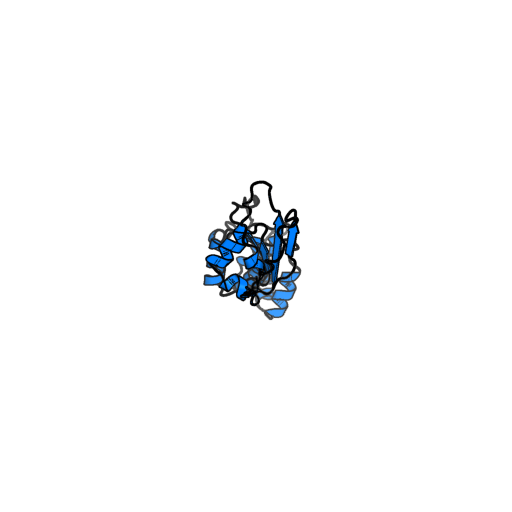3 1.00 83.44 93 LYS A CA 1
ATOM 749 C C . LYS A 1 93 ? 0.896 8.506 -2.332 1.00 83.44 93 LYS A C 1
ATOM 751 O O . LYS A 1 93 ? 0.459 9.241 -1.444 1.00 83.44 93 LYS A O 1
ATOM 756 N N . ILE A 1 94 ? 2.054 7.867 -2.212 1.00 82.81 94 ILE A N 1
ATOM 757 C CA . ILE A 1 94 ? 2.876 7.945 -1.005 1.00 82.81 94 ILE A CA 1
ATOM 758 C C . ILE A 1 94 ? 4.359 7.776 -1.322 1.00 82.81 94 ILE A C 1
ATOM 760 O O . ILE A 1 94 ? 4.762 6.936 -2.124 1.00 82.81 94 ILE A O 1
ATOM 764 N N . LYS A 1 95 ? 5.202 8.539 -0.624 1.00 86.94 95 LYS A N 1
ATOM 765 C CA . LYS A 1 95 ? 6.651 8.328 -0.662 1.00 86.94 95 LYS A CA 1
ATOM 766 C C . LYS A 1 95 ? 7.036 7.064 0.094 1.00 86.94 95 LYS A C 1
ATOM 768 O O . LYS A 1 95 ? 6.547 6.816 1.200 1.00 86.94 95 LYS A O 1
ATOM 773 N N . LEU A 1 96 ? 8.018 6.328 -0.423 1.00 89.19 96 LEU A N 1
ATOM 774 C CA . LEU A 1 96 ? 8.504 5.092 0.199 1.00 89.19 96 LEU A CA 1
ATOM 775 C C . LEU A 1 96 ? 8.918 5.286 1.668 1.00 89.19 96 LEU A C 1
ATOM 777 O O . LEU A 1 96 ? 8.578 4.472 2.525 1.00 89.19 96 LEU A O 1
ATOM 781 N N . LYS A 1 97 ? 9.616 6.385 1.982 1.00 87.19 97 LYS A N 1
ATOM 782 C CA . LYS A 1 97 ? 10.050 6.700 3.355 1.00 87.19 97 LYS A CA 1
ATOM 783 C C . LYS A 1 97 ? 8.877 6.851 4.332 1.00 87.19 97 LYS A C 1
ATOM 785 O O . LYS A 1 97 ? 8.984 6.435 5.481 1.00 87.19 97 LYS A O 1
ATOM 790 N N . ASN A 1 98 ? 7.754 7.396 3.871 1.00 85.06 98 ASN A N 1
ATOM 791 C CA . ASN A 1 98 ? 6.575 7.602 4.704 1.00 85.06 98 ASN A CA 1
ATOM 792 C C . ASN A 1 98 ? 5.785 6.304 4.869 1.00 85.06 98 ASN A C 1
ATOM 794 O O . ASN A 1 98 ? 5.343 5.993 5.974 1.00 85.06 98 ASN A O 1
ATOM 798 N N . LEU A 1 99 ? 5.693 5.500 3.804 1.00 88.75 99 LEU A N 1
ATOM 799 C CA . LEU A 1 99 ? 5.112 4.162 3.883 1.00 88.75 99 LEU A CA 1
ATOM 800 C C . LEU A 1 99 ? 5.869 3.288 4.890 1.00 88.75 99 LEU A C 1
ATOM 802 O O . LEU A 1 99 ? 5.244 2.625 5.712 1.00 88.75 99 LEU A O 1
ATOM 806 N N . LYS A 1 100 ? 7.209 3.341 4.888 1.00 91.06 100 LYS A N 1
ATOM 807 C CA . LYS A 1 100 ? 8.046 2.642 5.877 1.00 91.06 100 LYS A CA 1
ATOM 808 C C . LYS A 1 100 ? 7.686 3.033 7.312 1.00 91.06 100 LYS A C 1
ATOM 810 O O . LYS A 1 100 ? 7.493 2.145 8.137 1.00 91.06 100 LYS A O 1
ATOM 815 N N . LYS A 1 101 ? 7.540 4.333 7.599 1.00 88.00 101 LYS A N 1
ATOM 816 C CA . LYS A 1 101 ? 7.117 4.819 8.926 1.00 88.00 101 LYS A CA 1
ATOM 817 C C . LYS A 1 101 ? 5.733 4.291 9.310 1.00 88.00 101 LYS A C 1
ATOM 819 O O . LYS A 1 101 ? 5.569 3.755 10.403 1.00 88.00 101 LYS A O 1
ATOM 824 N N . ALA A 1 102 ? 4.762 4.377 8.399 1.00 85.75 102 ALA A N 1
ATOM 825 C CA . ALA A 1 102 ? 3.404 3.896 8.644 1.00 85.75 102 ALA A CA 1
ATOM 826 C C . ALA A 1 102 ? 3.378 2.384 8.938 1.00 85.75 102 ALA A C 1
ATOM 828 O O . ALA A 1 102 ? 2.778 1.951 9.921 1.00 85.75 102 ALA A O 1
ATOM 829 N N . ILE A 1 103 ? 4.092 1.579 8.145 1.00 91.56 103 ILE A N 1
ATOM 830 C CA . ILE A 1 103 ? 4.218 0.131 8.364 1.00 91.56 103 ILE A CA 1
ATOM 831 C C . ILE A 1 103 ? 4.912 -0.155 9.699 1.00 91.56 103 ILE A C 1
ATOM 833 O O . ILE A 1 103 ? 4.474 -1.026 10.449 1.00 91.56 103 ILE A O 1
ATOM 837 N N . GLN A 1 104 ? 5.976 0.578 10.032 1.00 91.25 104 GLN A N 1
ATOM 838 C CA . GLN A 1 104 ? 6.697 0.393 11.290 1.00 91.25 104 GLN A CA 1
ATOM 839 C C . GLN A 1 104 ? 5.798 0.642 12.505 1.00 91.25 104 GLN A C 1
ATOM 841 O O . GLN A 1 104 ? 5.886 -0.122 13.470 1.00 91.25 104 GLN A O 1
ATOM 846 N N . GLN A 1 105 ? 4.944 1.663 12.440 1.00 87.25 105 GLN A N 1
ATOM 847 C CA . GLN A 1 105 ? 4.037 2.046 13.518 1.00 87.25 105 GLN A CA 1
ATOM 848 C C . GLN A 1 105 ? 2.838 1.109 13.648 1.00 87.25 105 GLN A C 1
ATOM 850 O O . GLN A 1 105 ? 2.533 0.653 14.746 1.00 87.25 105 GLN A O 1
ATOM 855 N N . TRP A 1 106 ? 2.168 0.795 12.539 1.00 88.94 106 TRP A N 1
ATOM 856 C CA . TRP A 1 106 ? 0.890 0.077 12.572 1.00 88.94 106 TRP A CA 1
ATOM 857 C C . TRP A 1 106 ? 1.023 -1.428 12.344 1.00 88.94 106 TRP A C 1
ATOM 859 O O . TRP A 1 106 ? 0.095 -2.173 12.651 1.00 88.94 106 TRP A O 1
ATOM 869 N N . LYS A 1 107 ? 2.177 -1.884 11.840 1.00 92.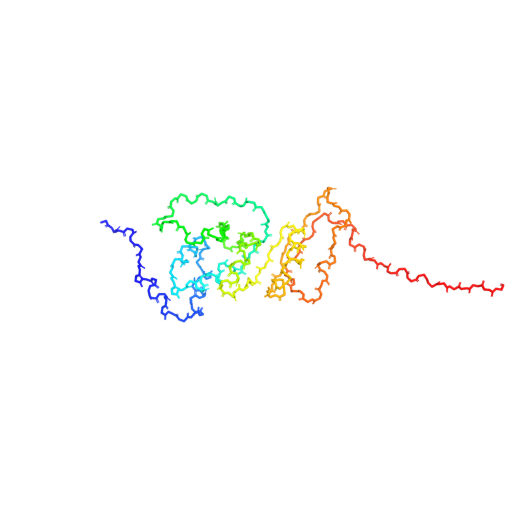88 107 LYS A N 1
ATOM 870 C CA . LYS A 1 107 ? 2.446 -3.275 11.434 1.00 92.88 107 LYS A CA 1
ATOM 871 C C . LYS A 1 107 ? 1.487 -3.790 10.352 1.00 92.88 107 LYS A C 1
ATOM 873 O O . LYS A 1 107 ? 1.222 -4.985 10.277 1.00 92.88 107 LYS A O 1
ATOM 878 N N . ILE A 1 108 ? 0.985 -2.891 9.504 1.00 91.62 108 ILE A N 1
ATOM 879 C CA . ILE A 1 108 ? 0.042 -3.194 8.419 1.00 91.62 108 ILE A CA 1
ATOM 880 C C . ILE A 1 108 ? 0.742 -2.958 7.089 1.00 91.62 108 ILE A C 1
ATOM 882 O O . ILE A 1 108 ? 1.287 -1.879 6.884 1.00 91.62 108 ILE A O 1
ATOM 886 N N . TYR A 1 109 ? 0.708 -3.945 6.193 1.00 94.31 109 TYR A N 1
ATOM 887 C CA . TYR A 1 109 ? 1.236 -3.826 4.833 1.00 94.31 109 TYR A CA 1
ATOM 888 C C . TYR A 1 109 ? 0.095 -3.549 3.844 1.00 94.31 109 TYR A C 1
ATOM 890 O O . TYR A 1 109 ? -1.018 -4.041 4.049 1.00 94.31 109 TYR A O 1
ATOM 898 N N . PRO A 1 110 ? 0.350 -2.780 2.770 1.00 93.75 110 PRO A N 1
ATOM 899 C CA . PRO A 1 110 ? -0.636 -2.565 1.719 1.00 93.75 110 PRO A CA 1
ATOM 900 C C . PRO A 1 110 ? -1.025 -3.888 1.051 1.0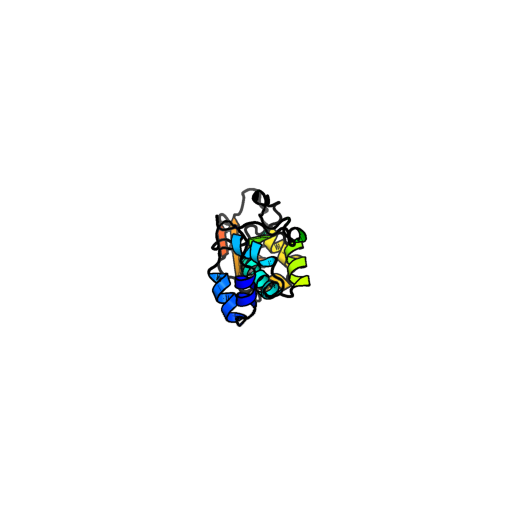0 93.75 110 PRO A C 1
ATOM 902 O O . PRO A 1 110 ? -0.181 -4.753 0.815 1.00 93.75 110 PRO A O 1
ATOM 905 N N . LYS A 1 111 ? -2.303 -4.028 0.680 1.00 93.81 111 LYS A N 1
ATOM 906 C CA . LYS A 1 111 ? -2.780 -5.171 -0.114 1.00 93.81 111 LYS A CA 1
ATOM 907 C C . LYS A 1 111 ? -2.310 -5.044 -1.565 1.00 93.81 111 LYS A C 1
ATOM 909 O O . LYS A 1 111 ? -1.897 -6.033 -2.162 1.00 93.81 111 LYS A O 1
ATOM 914 N N . LYS A 1 112 ? -2.380 -3.838 -2.129 1.00 94.25 112 LYS A N 1
ATOM 915 C CA . LYS A 1 112 ? -1.981 -3.519 -3.500 1.00 94.25 112 LYS A CA 1
ATOM 916 C C . LYS A 1 112 ? -0.915 -2.432 -3.491 1.00 94.25 112 LYS A C 1
ATOM 918 O O . LYS A 1 112 ? -1.067 -1.418 -2.809 1.00 94.25 112 LYS A O 1
ATOM 923 N N . VAL A 1 113 ? 0.136 -2.642 -4.270 1.00 94.56 113 VAL A N 1
ATOM 924 C CA . VAL A 1 113 ? 1.183 -1.646 -4.509 1.00 94.56 113 VAL A CA 1
ATOM 925 C C . VAL A 1 113 ? 1.237 -1.372 -6.001 1.00 94.56 113 VAL A C 1
ATOM 927 O O . VAL A 1 113 ? 1.276 -2.309 -6.796 1.00 94.56 113 VAL A O 1
ATOM 930 N N . TYR A 1 114 ? 1.205 -0.101 -6.367 1.00 93.56 114 TYR A N 1
ATOM 931 C CA . TYR A 1 114 ? 1.224 0.379 -7.736 1.00 93.56 114 TYR A CA 1
ATOM 932 C C . TYR A 1 114 ? 2.513 1.158 -8.011 1.00 93.56 114 TYR A C 1
ATOM 934 O O . TYR A 1 114 ? 2.977 1.921 -7.160 1.00 93.56 114 TYR A O 1
ATOM 942 N N . PHE A 1 115 ? 3.063 0.983 -9.207 1.00 91.50 115 PHE A N 1
ATOM 943 C CA . PHE A 1 115 ? 4.238 1.700 -9.689 1.00 91.50 115 PHE A CA 1
ATOM 944 C C . PHE A 1 115 ? 3.959 2.325 -11.055 1.00 91.50 115 PHE A C 1
ATOM 946 O O . PHE A 1 115 ? 3.469 1.657 -11.963 1.00 91.50 115 PHE A O 1
ATOM 953 N N . SER A 1 116 ? 4.300 3.601 -11.211 1.00 86.25 116 SER A N 1
ATOM 954 C CA . SER A 1 116 ? 4.257 4.320 -12.492 1.00 86.25 116 SER A CA 1
ATOM 955 C C . SER A 1 116 ? 5.630 4.423 -13.168 1.00 86.25 116 SER A C 1
ATOM 957 O O . SER A 1 116 ? 5.736 4.899 -14.293 1.00 86.25 116 SER A O 1
ATOM 959 N N . SER A 1 117 ? 6.692 3.958 -12.500 1.00 85.38 117 SER A N 1
ATOM 960 C CA . SER A 1 117 ? 8.053 3.922 -13.033 1.00 85.38 117 SER A CA 1
ATOM 961 C C . SER A 1 117 ? 8.775 2.643 -12.622 1.00 85.38 117 SER A C 1
ATOM 963 O O . SER A 1 117 ? 8.692 2.198 -11.472 1.00 85.38 117 SER A O 1
ATOM 965 N N . LEU A 1 118 ? 9.538 2.064 -13.553 1.00 84.94 118 LEU A N 1
ATOM 966 C CA . LEU A 1 118 ? 10.348 0.879 -13.277 1.00 84.94 118 LEU A CA 1
ATOM 967 C C . LEU A 1 118 ? 11.455 1.204 -12.265 1.00 84.94 118 LEU A C 1
ATOM 969 O O . LEU A 1 118 ? 11.791 0.376 -11.419 1.00 84.94 118 LEU A O 1
ATOM 973 N N . LYS A 1 119 ? 11.963 2.441 -12.286 1.00 85.19 119 LYS A N 1
ATOM 974 C CA . LYS A 1 119 ? 12.939 2.950 -11.317 1.00 85.19 119 LYS A CA 1
ATOM 975 C C . LYS A 1 119 ? 12.416 2.877 -9.881 1.00 85.19 119 LYS A C 1
ATOM 977 O O . LYS A 1 119 ? 13.166 2.479 -8.986 1.00 85.19 119 LYS A O 1
ATOM 982 N N . ASP A 1 120 ? 11.149 3.217 -9.653 1.00 88.19 120 ASP A N 1
ATOM 983 C CA . ASP A 1 120 ? 10.536 3.153 -8.321 1.00 88.19 120 ASP A CA 1
ATOM 984 C C . ASP A 1 120 ? 10.389 1.703 -7.856 1.00 88.19 120 ASP A C 1
ATOM 986 O O . ASP A 1 120 ? 10.726 1.377 -6.714 1.00 88.19 120 ASP A O 1
ATOM 990 N N . LEU A 1 121 ? 9.991 0.802 -8.762 1.00 89.88 121 LEU A N 1
ATOM 991 C CA . LEU A 1 121 ? 9.948 -0.628 -8.468 1.00 89.88 121 LEU A CA 1
ATOM 992 C C . LEU A 1 121 ? 11.338 -1.166 -8.102 1.00 89.88 121 LEU A C 1
ATOM 994 O O . LEU A 1 121 ? 11.475 -1.846 -7.086 1.00 89.88 121 LEU A O 1
ATOM 998 N N . ILE A 1 122 ? 12.373 -0.838 -8.881 1.00 87.50 122 ILE A N 1
ATOM 999 C CA . ILE A 1 122 ? 13.764 -1.235 -8.609 1.00 87.50 122 ILE A CA 1
ATOM 1000 C C . ILE A 1 122 ? 14.233 -0.668 -7.261 1.00 87.50 122 ILE A C 1
ATOM 1002 O O . ILE A 1 122 ? 14.859 -1.371 -6.465 1.00 87.50 122 ILE A O 1
ATOM 1006 N N . THR A 1 123 ? 13.887 0.582 -6.957 1.00 89.31 123 THR A N 1
ATOM 1007 C CA . THR A 1 123 ? 14.221 1.234 -5.683 1.00 89.31 123 THR A CA 1
ATOM 1008 C C . THR A 1 123 ? 13.589 0.513 -4.495 1.00 89.31 123 THR A C 1
ATOM 1010 O O . THR A 1 123 ? 14.275 0.209 -3.512 1.00 89.31 123 THR A O 1
ATOM 1013 N N . VAL A 1 124 ? 12.295 0.196 -4.569 1.00 92.19 124 VAL A N 1
ATOM 1014 C CA . VAL A 1 124 ? 11.598 -0.567 -3.523 1.00 92.19 124 VAL A CA 1
ATOM 1015 C C . VAL A 1 124 ? 12.172 -1.968 -3.409 1.00 92.19 124 VAL A C 1
ATOM 1017 O O . VAL A 1 124 ? 12.448 -2.433 -2.307 1.00 92.19 124 VAL A O 1
ATOM 1020 N N . HIS A 1 125 ? 12.410 -2.621 -4.537 1.00 89.94 125 HIS A N 1
ATOM 1021 C CA . HIS A 1 125 ? 12.991 -3.948 -4.586 1.00 89.94 125 HIS A CA 1
ATOM 1022 C C . HIS A 1 125 ? 14.350 -4.014 -3.871 1.00 89.94 125 HIS A C 1
ATOM 1024 O O . HIS A 1 125 ? 14.593 -4.929 -3.087 1.00 89.94 125 HIS A O 1
ATOM 1030 N N . ASN A 1 126 ? 15.219 -3.027 -4.092 1.00 88.75 126 ASN A N 1
ATOM 1031 C CA . ASN A 1 126 ? 16.563 -3.012 -3.516 1.00 88.75 126 ASN A CA 1
ATOM 1032 C C . ASN A 1 126 ? 16.584 -2.549 -2.052 1.00 88.75 126 ASN A C 1
ATOM 1034 O O . ASN A 1 126 ? 17.416 -3.012 -1.277 1.00 88.75 126 ASN A O 1
ATOM 1038 N N . SER A 1 127 ? 15.684 -1.643 -1.658 1.00 92.44 127 SER A N 1
ATOM 1039 C CA . SER A 1 127 ? 15.725 -0.992 -0.336 1.00 92.44 127 SER A CA 1
ATOM 1040 C C . SER A 1 127 ? 14.653 -1.459 0.651 1.00 92.44 127 SER A C 1
ATOM 1042 O O . SER A 1 127 ? 14.715 -1.108 1.835 1.00 92.44 127 SER A O 1
ATOM 1044 N N . PHE A 1 128 ? 13.624 -2.166 0.184 1.00 94.00 128 PHE A N 1
ATOM 1045 C CA . PHE A 1 128 ? 12.522 -2.669 1.003 1.00 94.00 128 PHE A CA 1
ATOM 1046 C C . PHE A 1 128 ? 11.776 -3.855 0.351 1.00 94.00 128 PHE A C 1
ATOM 1048 O O . PHE A 1 128 ? 10.559 -3.797 0.161 1.00 94.00 128 PHE A O 1
ATOM 1055 N N . PRO A 1 129 ? 12.476 -4.958 0.023 1.00 91.62 129 PRO A N 1
ATOM 1056 C CA . PRO A 1 129 ? 11.895 -6.089 -0.711 1.00 91.62 129 PRO A CA 1
ATOM 1057 C C . PRO A 1 129 ? 10.728 -6.767 0.021 1.00 91.62 129 PRO A C 1
ATOM 1059 O O . PRO A 1 129 ? 9.831 -7.311 -0.618 1.00 91.62 129 PRO A O 1
ATOM 1062 N N . GLU A 1 130 ? 10.713 -6.712 1.357 1.00 93.81 130 GLU A N 1
ATOM 1063 C CA . GLU A 1 130 ? 9.639 -7.259 2.195 1.00 93.81 130 GLU A CA 1
ATOM 1064 C C . GLU A 1 130 ? 8.262 -6.684 1.830 1.00 93.81 130 GLU A C 1
ATOM 1066 O O . GLU A 1 130 ? 7.265 -7.402 1.864 1.00 93.81 130 GLU A O 1
ATOM 1071 N N . LEU A 1 131 ? 8.209 -5.413 1.421 1.00 94.88 131 LEU A N 1
ATOM 1072 C CA . LEU A 1 131 ? 6.975 -4.776 0.974 1.00 94.88 131 LEU A CA 1
ATOM 1073 C C . LEU A 1 131 ? 6.346 -5.509 -0.212 1.00 94.88 131 LEU A C 1
ATOM 1075 O O . LEU A 1 131 ? 5.140 -5.731 -0.227 1.00 94.88 131 LEU A O 1
ATOM 1079 N N . LEU A 1 132 ? 7.172 -5.899 -1.184 1.00 93.25 132 LEU A N 1
ATOM 1080 C CA . LEU A 1 132 ? 6.730 -6.603 -2.387 1.00 93.25 132 LEU A CA 1
ATOM 1081 C C . LEU A 1 132 ? 6.311 -8.043 -2.071 1.00 93.25 132 LEU A C 1
ATOM 1083 O O . LEU A 1 132 ? 5.376 -8.551 -2.677 1.00 93.25 132 LEU A O 1
ATOM 1087 N N . LEU A 1 133 ? 6.981 -8.685 -1.109 1.00 92.88 133 LEU A N 1
ATOM 1088 C CA . LEU A 1 133 ? 6.667 -10.050 -0.674 1.00 92.88 133 LEU A CA 1
ATOM 1089 C C . LEU A 1 133 ? 5.355 -10.134 0.116 1.00 92.88 133 LEU A C 1
ATOM 1091 O O . LEU A 1 133 ? 4.669 -11.149 0.052 1.00 92.88 133 LEU A O 1
ATOM 1095 N N . LYS A 1 134 ? 5.021 -9.091 0.884 1.00 94.38 134 LYS A N 1
ATOM 1096 C CA . LYS A 1 134 ? 3.802 -9.045 1.708 1.00 94.38 134 LYS A CA 1
ATOM 1097 C C . LYS A 1 134 ? 2.588 -8.463 0.990 1.00 94.38 134 LYS A C 1
ATOM 1099 O O . LYS A 1 134 ? 1.471 -8.647 1.466 1.00 94.38 134 LYS A O 1
ATOM 1104 N N . ALA A 1 135 ? 2.784 -7.761 -0.123 1.00 93.44 135 ALA A N 1
ATOM 1105 C CA . ALA A 1 135 ? 1.678 -7.269 -0.929 1.00 93.44 135 ALA A CA 1
ATOM 1106 C C . ALA A 1 135 ? 0.939 -8.437 -1.603 1.00 93.44 135 ALA A C 1
ATOM 1108 O O . ALA A 1 135 ? 1.554 -9.343 -2.161 1.00 93.44 135 ALA A O 1
ATOM 1109 N N . HIS A 1 136 ? -0.395 -8.389 -1.614 1.00 92.38 136 HIS A N 1
ATOM 1110 C CA . HIS A 1 136 ? -1.204 -9.358 -2.359 1.00 92.38 136 HIS A CA 1
ATOM 1111 C C . HIS A 1 136 ? -1.104 -9.154 -3.870 1.00 92.38 136 HIS A C 1
ATOM 1113 O O . HIS A 1 136 ? -1.354 -10.083 -4.629 1.00 92.38 136 HIS A O 1
ATOM 1119 N N . SER A 1 137 ? -0.817 -7.933 -4.323 1.00 93.31 137 SER A N 1
ATOM 1120 C CA . SER A 1 137 ? -0.758 -7.623 -5.745 1.00 93.31 137 SER A CA 1
ATOM 1121 C C . SER A 1 137 ? 0.144 -6.427 -6.030 1.00 93.31 137 SER A C 1
ATOM 1123 O O . SER A 1 137 ? -0.070 -5.324 -5.521 1.00 93.31 137 SER A O 1
ATOM 1125 N N . ILE A 1 138 ? 1.129 -6.647 -6.892 1.00 93.69 138 ILE A N 1
ATOM 1126 C CA . ILE A 1 138 ? 1.994 -5.619 -7.461 1.00 93.69 138 ILE A CA 1
ATOM 1127 C C . ILE A 1 138 ? 1.448 -5.253 -8.835 1.00 93.69 138 ILE A C 1
ATOM 1129 O O . ILE A 1 138 ? 1.283 -6.116 -9.696 1.00 93.69 138 ILE A O 1
ATOM 1133 N N . ASN A 1 139 ? 1.162 -3.976 -9.029 1.00 92.94 139 ASN A N 1
ATOM 1134 C CA . ASN A 1 139 ? 0.571 -3.429 -10.237 1.00 92.94 139 ASN A CA 1
ATOM 1135 C C . ASN A 1 139 ? 1.472 -2.321 -10.778 1.00 92.94 139 ASN A C 1
ATOM 1137 O O . ASN A 1 139 ? 2.252 -1.722 -10.034 1.00 92.94 139 ASN A O 1
ATOM 1141 N N . GLY A 1 140 ? 1.350 -2.014 -12.057 1.00 90.12 140 GLY A N 1
ATOM 1142 C CA . GLY A 1 140 ? 2.047 -0.868 -12.606 1.00 90.12 140 GLY A CA 1
ATOM 1143 C C . GLY A 1 140 ? 1.846 -0.687 -14.090 1.00 90.12 140 GLY A C 1
ATOM 1144 O O . GLY A 1 140 ? 1.496 -1.620 -14.809 1.00 90.12 140 GLY A O 1
ATOM 1145 N N . VAL A 1 141 ? 2.089 0.537 -14.529 1.00 88.56 141 VAL A N 1
ATOM 1146 C CA . VAL A 1 141 ? 2.189 0.898 -15.939 1.00 88.56 141 VAL A CA 1
ATOM 1147 C C . VAL A 1 141 ? 3.571 1.495 -16.101 1.00 88.56 141 VAL A C 1
ATOM 1149 O O . VAL A 1 141 ? 3.884 2.499 -15.464 1.00 88.56 141 VAL A O 1
ATOM 1152 N N . PHE A 1 142 ? 4.395 0.860 -16.920 1.00 86.75 142 PHE A N 1
ATOM 1153 C CA . PHE A 1 142 ? 5.753 1.301 -17.186 1.00 86.75 142 PHE A CA 1
ATOM 1154 C C . PHE A 1 142 ? 5.833 1.725 -18.642 1.00 86.75 142 PHE A C 1
ATOM 1156 O O . PHE A 1 142 ? 5.504 0.947 -19.539 1.00 86.75 142 PHE A O 1
ATOM 1163 N N . ASP A 1 143 ? 6.245 2.964 -18.867 1.00 82.44 143 ASP A N 1
ATOM 1164 C CA . ASP A 1 143 ? 6.461 3.511 -20.196 1.00 82.44 143 ASP A CA 1
ATOM 1165 C C . ASP A 1 143 ? 7.959 3.685 -20.411 1.00 82.44 143 ASP A C 1
ATOM 1167 O O . ASP A 1 143 ? 8.640 4.257 -19.560 1.00 82.44 143 ASP A O 1
ATOM 1171 N N . LYS A 1 144 ? 8.471 3.149 -21.519 1.00 76.44 144 LYS A N 1
ATOM 1172 C CA . LYS A 1 144 ? 9.867 3.323 -21.895 1.00 76.44 144 LYS A CA 1
ATOM 1173 C C . LYS A 1 144 ? 10.021 4.630 -22.664 1.00 76.44 144 LYS A C 1
ATOM 1175 O O . LYS A 1 144 ? 9.574 4.749 -23.808 1.00 76.44 144 LYS A O 1
ATOM 1180 N N . HIS A 1 145 ? 10.714 5.593 -22.077 1.00 71.44 145 HIS A N 1
ATOM 1181 C CA . HIS A 1 145 ? 11.056 6.836 -22.750 1.00 71.44 145 HIS A CA 1
ATOM 1182 C C . HIS A 1 145 ? 12.293 6.667 -23.643 1.00 71.44 145 HIS A C 1
ATOM 1184 O O . HIS A 1 145 ? 13.156 5.823 -23.411 1.00 71.44 145 HIS A O 1
ATOM 1190 N N . VAL A 1 146 ? 12.411 7.511 -24.676 1.00 62.22 146 VAL A N 1
ATOM 1191 C CA . VAL A 1 146 ? 13.520 7.482 -25.657 1.00 62.22 146 VAL A CA 1
ATOM 1192 C C . VAL A 1 146 ? 14.900 7.607 -24.992 1.00 62.22 146 VAL A C 1
ATOM 1194 O O . VAL A 1 146 ? 15.886 7.091 -25.515 1.00 62.22 146 VAL A O 1
ATOM 1197 N N . ASN A 1 147 ? 14.956 8.252 -23.825 1.00 61.78 147 ASN A N 1
ATOM 1198 C CA . ASN A 1 147 ? 16.181 8.482 -23.063 1.00 61.78 147 ASN A CA 1
ATOM 1199 C C . ASN A 1 147 ? 16.434 7.431 -21.971 1.00 61.78 147 ASN A C 1
ATOM 1201 O O . ASN A 1 147 ? 17.473 7.498 -21.310 1.00 61.78 147 ASN A O 1
ATOM 1205 N N . ASP A 1 148 ? 15.522 6.477 -21.769 1.00 63.66 148 ASP A N 1
ATOM 1206 C CA . ASP A 1 148 ? 15.732 5.408 -20.799 1.00 63.66 148 ASP A CA 1
ATOM 1207 C C . ASP A 1 148 ? 16.814 4.461 -21.318 1.00 63.66 148 ASP A C 1
ATOM 1209 O O . ASP A 1 148 ? 16.867 4.096 -22.500 1.00 63.66 148 ASP A O 1
ATOM 1213 N N . SER A 1 149 ? 17.733 4.090 -20.428 1.00 58.28 149 SER A N 1
ATOM 1214 C CA . SER A 1 149 ? 18.867 3.249 -20.796 1.00 58.28 149 SER A CA 1
ATOM 1215 C C . SER A 1 149 ? 18.384 1.930 -21.419 1.00 58.28 149 SER A C 1
ATOM 1217 O O . SER A 1 149 ? 17.366 1.367 -21.020 1.00 58.28 149 SER A O 1
ATOM 1219 N N . LYS A 1 150 ? 19.155 1.355 -22.352 1.00 55.34 150 LYS A N 1
ATOM 1220 C CA . LYS A 1 150 ? 18.900 -0.005 -22.884 1.00 55.34 150 LYS A CA 1
ATOM 1221 C C . LYS A 1 150 ? 18.907 -1.107 -21.802 1.00 55.34 150 LYS A C 1
ATOM 1223 O O . LYS A 1 150 ? 18.677 -2.267 -22.121 1.00 55.34 150 LYS A O 1
ATOM 1228 N N . THR A 1 151 ? 19.224 -0.765 -20.555 1.00 53.44 151 THR A N 1
ATOM 1229 C CA . THR A 1 151 ? 19.522 -1.671 -19.441 1.00 53.44 151 THR A CA 1
ATOM 1230 C C . THR A 1 151 ? 18.570 -1.509 -18.262 1.00 53.44 151 THR A C 1
ATOM 1232 O O . THR A 1 151 ? 18.934 -1.840 -17.137 1.00 53.44 151 THR A O 1
ATOM 1235 N N . ASP A 1 152 ? 17.360 -1.014 -18.492 1.00 62.72 152 ASP A N 1
ATOM 1236 C CA . ASP A 1 152 ? 16.284 -1.175 -17.523 1.00 62.72 152 ASP A CA 1
ATOM 1237 C C . ASP A 1 152 ? 16.077 -2.676 -17.274 1.00 62.72 152 ASP A C 1
ATOM 1239 O O . ASP A 1 152 ? 15.607 -3.416 -18.141 1.00 62.72 152 ASP A O 1
ATOM 1243 N N . ASP A 1 153 ? 16.545 -3.154 -16.117 1.00 67.69 153 ASP A N 1
ATOM 1244 C CA . ASP A 1 153 ? 16.597 -4.579 -15.806 1.00 67.69 153 ASP A CA 1
ATOM 1245 C C . ASP A 1 153 ? 15.194 -5.109 -15.498 1.00 67.69 153 ASP A C 1
ATOM 1247 O O . ASP A 1 153 ? 14.765 -5.236 -14.348 1.00 67.69 153 ASP A O 1
ATOM 1251 N N . LEU A 1 154 ? 14.478 -5.458 -16.565 1.00 74.75 154 LEU A N 1
ATOM 1252 C CA . LEU A 1 154 ? 13.161 -6.085 -16.510 1.00 74.75 154 LEU A CA 1
ATOM 1253 C C . LEU A 1 154 ? 13.178 -7.438 -15.786 1.00 74.75 154 LEU A C 1
ATOM 1255 O O . LEU A 1 154 ? 12.108 -7.972 -15.489 1.00 74.75 154 LEU A O 1
ATOM 1259 N N . SER A 1 155 ? 14.347 -8.000 -15.440 1.00 75.56 155 SER A N 1
ATOM 1260 C CA . SER A 1 155 ? 14.407 -9.217 -14.624 1.00 75.56 155 SER A CA 1
ATOM 1261 C C . SER A 1 155 ? 13.735 -9.038 -13.259 1.00 75.56 155 SER A C 1
ATOM 1263 O O . SER A 1 155 ? 13.218 -10.018 -12.711 1.00 75.56 155 SER A O 1
ATOM 1265 N N . VAL A 1 156 ? 13.625 -7.798 -12.758 1.00 77.06 156 VAL A N 1
ATOM 1266 C CA . VAL A 1 156 ? 12.856 -7.469 -11.547 1.00 77.06 156 VAL A CA 1
ATOM 1267 C C . VAL A 1 156 ? 11.383 -7.881 -11.653 1.00 77.06 156 VAL A C 1
ATOM 1269 O O . VAL A 1 156 ? 10.786 -8.231 -10.637 1.00 77.06 156 VAL A O 1
ATOM 1272 N N . LEU A 1 157 ? 10.815 -7.913 -12.866 1.00 78.19 157 LEU A N 1
ATOM 1273 C CA . LEU A 1 157 ? 9.435 -8.334 -13.151 1.00 78.19 157 LEU A CA 1
ATOM 1274 C C . LEU A 1 157 ? 9.276 -9.860 -13.265 1.00 78.19 157 LEU A C 1
ATOM 1276 O O . LEU A 1 157 ? 8.164 -10.364 -13.362 1.00 78.19 157 LEU A O 1
ATOM 1280 N N . THR A 1 158 ? 10.379 -10.614 -13.274 1.00 73.38 158 THR A N 1
ATOM 1281 C CA . THR A 1 158 ? 10.378 -12.071 -13.519 1.00 73.38 158 THR A CA 1
ATOM 1282 C C . THR A 1 158 ? 10.617 -12.906 -12.258 1.00 73.38 158 THR A C 1
ATOM 1284 O O . THR A 1 158 ? 10.796 -14.127 -12.327 1.00 73.38 158 THR A O 1
ATOM 1287 N N . ARG A 1 159 ? 10.629 -12.274 -11.077 1.00 73.94 159 ARG A N 1
ATOM 1288 C CA . ARG A 1 159 ? 10.845 -12.976 -9.806 1.00 73.94 159 ARG A CA 1
ATOM 1289 C C . ARG A 1 159 ? 9.632 -13.827 -9.431 1.00 73.94 159 ARG A C 1
ATOM 1291 O O . ARG A 1 159 ? 8.527 -13.327 -9.279 1.00 73.94 159 ARG A O 1
ATOM 1298 N N . ARG A 1 160 ? 9.875 -15.119 -9.187 1.00 66.88 160 ARG A N 1
ATOM 1299 C CA . ARG A 1 160 ? 8.837 -16.136 -8.926 1.00 66.88 160 ARG A CA 1
ATOM 1300 C C . ARG A 1 160 ? 8.111 -16.012 -7.581 1.00 66.88 160 ARG A C 1
ATOM 1302 O O . ARG A 1 160 ? 7.097 -16.668 -7.398 1.00 66.88 160 ARG A O 1
ATOM 1309 N N . ASN A 1 161 ? 8.619 -15.195 -6.659 1.00 83.12 161 ASN A N 1
ATOM 1310 C CA . ASN A 1 161 ? 8.075 -15.076 -5.300 1.00 83.12 161 ASN A CA 1
ATOM 1311 C C . ASN A 1 161 ? 7.215 -13.817 -5.116 1.00 83.12 161 ASN A C 1
ATOM 1313 O O . ASN A 1 161 ? 6.888 -13.465 -3.987 1.00 83.12 161 ASN A O 1
ATOM 1317 N N . LEU A 1 162 ? 6.918 -13.104 -6.204 1.00 86.94 162 LEU A N 1
ATOM 1318 C CA . LEU A 1 162 ? 6.130 -11.881 -6.190 1.00 86.94 162 LEU A CA 1
ATOM 1319 C C . LEU A 1 162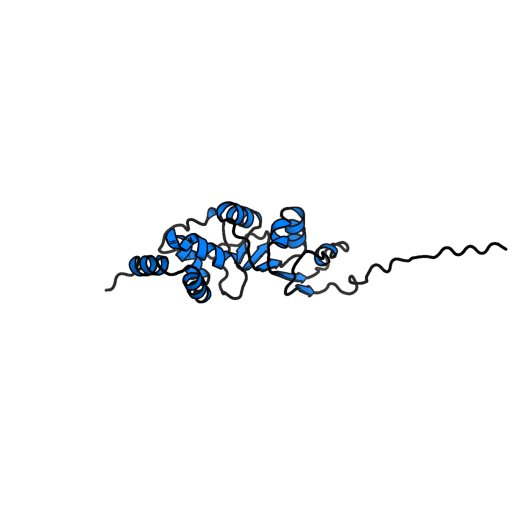 ? 4.774 -12.131 -6.846 1.00 86.94 162 LEU A C 1
ATOM 1321 O O . LEU A 1 162 ? 4.687 -12.808 -7.871 1.00 86.94 162 LEU A O 1
ATOM 1325 N N . THR A 1 163 ? 3.723 -11.562 -6.259 1.00 89.38 163 THR A N 1
ATOM 1326 C CA . THR A 1 163 ? 2.361 -11.684 -6.782 1.00 89.38 163 THR A CA 1
ATOM 1327 C C . THR A 1 163 ? 2.038 -10.459 -7.621 1.00 89.38 163 THR A C 1
ATOM 1329 O O . THR A 1 163 ? 1.772 -9.381 -7.090 1.00 89.38 163 THR A O 1
ATOM 1332 N N . TYR A 1 164 ? 2.073 -10.606 -8.941 1.00 88.94 164 TYR A N 1
ATOM 1333 C CA . TYR A 1 164 ? 1.728 -9.529 -9.866 1.00 88.94 164 TYR A CA 1
ATOM 1334 C C . TYR A 1 164 ? 0.227 -9.530 -10.172 1.00 88.94 164 TYR A C 1
ATOM 1336 O O . TYR A 1 164 ? -0.377 -10.584 -10.357 1.00 88.94 164 TYR A O 1
ATOM 1344 N N . GLY A 1 165 ? -0.375 -8.341 -10.185 1.00 89.31 165 GLY A N 1
ATOM 1345 C CA . GLY A 1 165 ? -1.726 -8.102 -10.688 1.00 89.31 165 GLY A CA 1
ATOM 1346 C C . GLY A 1 165 ? -1.676 -7.613 -12.129 1.00 89.31 165 GLY A C 1
ATOM 1347 O O . GLY A 1 165 ? -1.268 -8.343 -13.026 1.00 89.31 165 GLY A O 1
ATOM 1348 N N . ASN A 1 166 ? -2.077 -6.363 -12.342 1.00 89.25 166 ASN A N 1
ATOM 1349 C CA . ASN A 1 166 ? -2.039 -5.720 -13.646 1.00 89.25 166 ASN A CA 1
ATOM 1350 C C . ASN A 1 166 ? -0.687 -5.037 -13.885 1.00 89.25 166 ASN A C 1
ATOM 1352 O O . ASN A 1 166 ? -0.363 -4.058 -13.209 1.00 89.25 166 ASN A O 1
ATOM 1356 N N . LEU A 1 167 ? 0.075 -5.542 -14.856 1.00 89.06 167 LEU A N 1
ATOM 1357 C CA . LEU A 1 167 ? 1.293 -4.909 -15.353 1.00 89.06 167 LEU A CA 1
ATOM 1358 C C . LEU A 1 167 ? 1.105 -4.530 -16.816 1.00 89.06 167 LEU A C 1
ATOM 1360 O O . LEU A 1 167 ? 0.824 -5.388 -17.651 1.00 89.06 167 LEU A O 1
ATOM 1364 N N . GLU A 1 168 ? 1.324 -3.262 -17.127 1.00 88.12 168 GLU A N 1
ATOM 1365 C CA . GLU A 1 168 ? 1.319 -2.755 -18.490 1.00 88.12 168 GLU A CA 1
ATOM 1366 C C . GLU A 1 168 ? 2.714 -2.248 -18.854 1.00 88.12 168 GLU A C 1
ATOM 1368 O O . GLU A 1 168 ? 3.343 -1.516 -18.089 1.00 88.12 168 GLU A O 1
ATOM 1373 N N . LEU A 1 169 ? 3.198 -2.642 -20.030 1.00 85.19 169 LEU A N 1
ATOM 1374 C CA . LEU A 1 169 ? 4.492 -2.233 -20.567 1.00 85.19 169 LEU A CA 1
ATOM 1375 C C . LEU A 1 169 ? 4.253 -1.512 -21.889 1.00 85.19 169 LEU A C 1
ATOM 1377 O O . LEU A 1 169 ? 3.816 -2.123 -22.864 1.00 85.19 169 LEU A O 1
ATOM 1381 N N . ARG A 1 170 ? 4.535 -0.211 -21.920 1.00 84.56 170 ARG A N 1
ATOM 1382 C CA . ARG A 1 170 ? 4.353 0.657 -23.086 1.00 84.56 170 ARG A CA 1
ATOM 1383 C C . ARG A 1 170 ? 5.703 0.980 -23.711 1.00 84.56 170 ARG A C 1
ATOM 1385 O O . ARG A 1 170 ? 6.681 1.202 -23.007 1.00 84.56 170 ARG A O 1
ATOM 1392 N N . ASN A 1 171 ? 5.762 0.979 -25.041 1.00 77.88 171 ASN A N 1
ATOM 1393 C CA . ASN A 1 171 ? 6.940 1.392 -25.817 1.00 77.88 171 ASN A CA 1
ATOM 1394 C C . ASN A 1 171 ? 8.235 0.575 -25.584 1.00 77.88 171 ASN A C 1
ATOM 1396 O O . ASN A 1 171 ? 9.309 0.970 -26.027 1.00 77.88 171 ASN A O 1
ATOM 1400 N N . TYR A 1 172 ? 8.146 -0.617 -24.978 1.00 74.44 172 TYR A N 1
ATOM 1401 C CA . TYR A 1 172 ? 9.296 -1.515 -24.769 1.00 74.44 172 TYR A CA 1
ATOM 1402 C C . TYR A 1 172 ? 9.743 -2.297 -26.025 1.00 74.44 172 TYR A C 1
ATOM 1404 O O . TYR A 1 172 ? 10.806 -2.917 -26.015 1.00 74.44 172 TYR A O 1
ATOM 1412 N N . GLY A 1 173 ? 8.986 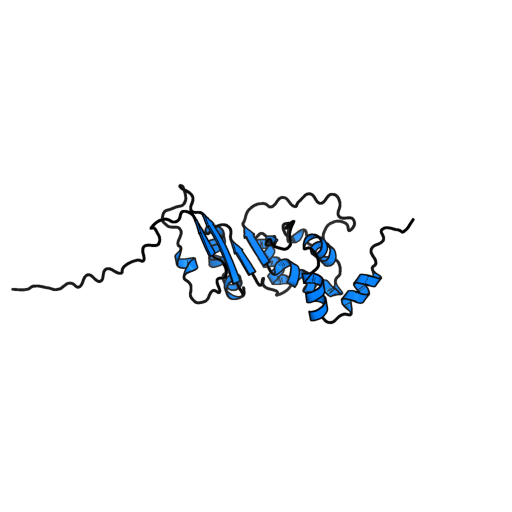-2.257 -27.129 1.00 64.81 173 GLY A N 1
ATOM 1413 C CA . GLY A 1 173 ? 9.389 -2.838 -28.419 1.00 64.81 173 GLY A CA 1
ATOM 1414 C C . GLY A 1 173 ? 9.846 -4.310 -28.352 1.00 64.81 173 GLY A C 1
ATOM 1415 O O . GLY A 1 173 ? 9.223 -5.136 -27.690 1.00 64.81 173 GLY A O 1
ATOM 1416 N N . ILE A 1 174 ? 10.940 -4.635 -29.059 1.00 55.41 174 ILE A N 1
ATOM 1417 C CA . ILE A 1 174 ? 11.532 -5.990 -29.179 1.00 55.41 174 ILE A CA 1
ATOM 1418 C C . ILE A 1 174 ? 12.532 -6.317 -28.048 1.00 55.41 174 ILE A C 1
ATOM 1420 O O . ILE A 1 174 ? 13.118 -7.399 -28.047 1.00 55.41 174 ILE A O 1
ATOM 1424 N N . ASP A 1 175 ? 12.726 -5.437 -27.056 1.00 53.97 175 ASP A N 1
ATOM 1425 C CA . ASP A 1 175 ? 13.654 -5.685 -25.932 1.00 53.97 175 ASP A CA 1
ATOM 1426 C C . ASP A 1 175 ? 13.204 -6.854 -25.030 1.00 53.97 175 ASP A C 1
ATOM 1428 O O . ASP A 1 175 ? 13.962 -7.346 -24.195 1.00 53.97 175 ASP A O 1
ATOM 1432 N N . PHE A 1 176 ? 11.998 -7.378 -25.270 1.00 50.09 176 PHE A N 1
ATOM 1433 C CA . PHE A 1 176 ? 11.511 -8.658 -24.758 1.00 50.09 176 PHE A CA 1
ATOM 1434 C C . PHE A 1 176 ? 12.171 -9.895 -25.379 1.00 50.09 176 PHE A C 1
ATOM 1436 O O . PHE A 1 176 ? 11.787 -11.018 -25.036 1.00 50.09 176 PHE A O 1
ATOM 1443 N N . SER A 1 177 ? 13.149 -9.746 -26.282 1.00 41.28 177 SER A N 1
ATOM 1444 C CA . SER A 1 177 ? 13.860 -10.893 -26.837 1.00 41.28 177 SER A CA 1
ATOM 1445 C C . SER A 1 177 ? 14.621 -11.611 -25.723 1.00 41.28 177 SER A C 1
ATOM 1447 O O . SER A 1 177 ? 15.719 -11.227 -25.316 1.00 41.28 177 SER A O 1
ATOM 1449 N N . THR A 1 178 ? 13.992 -12.674 -25.223 1.00 40.81 178 THR A N 1
ATOM 1450 C CA . THR A 1 178 ? 14.553 -13.691 -24.344 1.00 40.81 178 THR A CA 1
ATOM 1451 C C . THR A 1 178 ? 16.007 -13.923 -24.717 1.00 40.81 178 THR A C 1
ATOM 1453 O O . THR A 1 178 ? 16.288 -14.206 -25.886 1.00 40.81 178 THR A O 1
ATOM 1456 N N . ARG A 1 179 ? 16.928 -13.851 -23.748 1.00 37.12 179 ARG A N 1
ATOM 1457 C CA . ARG A 1 179 ? 18.277 -14.398 -23.924 1.00 37.12 179 ARG A CA 1
ATOM 1458 C C . ARG A 1 179 ? 18.127 -15.857 -24.365 1.00 37.12 179 ARG A C 1
ATOM 1460 O O . ARG A 1 179 ? 18.018 -16.750 -23.525 1.00 37.12 179 ARG A O 1
ATOM 1467 N N . LYS A 1 180 ? 18.126 -16.129 -25.673 1.00 37.84 180 LYS A N 1
ATOM 1468 C CA . LYS A 1 180 ? 18.435 -17.457 -26.190 1.00 37.84 180 LYS A CA 1
ATOM 1469 C C . LYS A 1 180 ? 19.859 -17.704 -25.722 1.00 37.84 180 LYS A C 1
ATOM 1471 O O . LYS A 1 180 ? 20.793 -17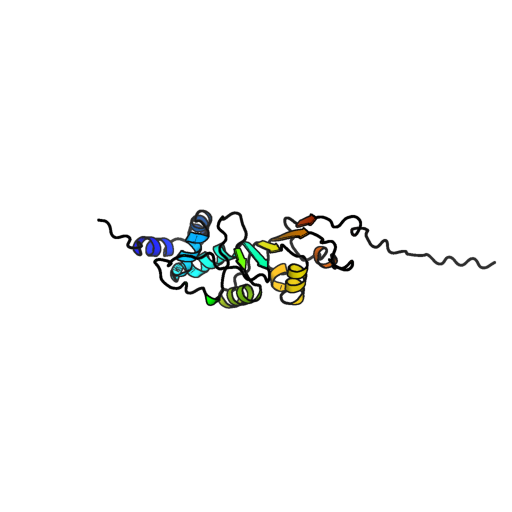.113 -26.254 1.00 37.84 180 LYS A O 1
ATOM 1476 N N . LYS A 1 181 ? 20.018 -18.521 -24.678 1.00 41.06 181 LYS A N 1
ATOM 1477 C CA . LYS A 1 181 ? 21.317 -19.094 -24.328 1.00 41.06 181 LYS A CA 1
ATOM 1478 C C . LYS A 1 181 ? 21.848 -19.752 -25.598 1.00 41.06 181 LYS A C 1
ATOM 1480 O O . LYS A 1 181 ? 21.335 -20.790 -26.013 1.00 41.06 181 LYS A O 1
ATOM 1485 N N . SER A 1 182 ? 22.840 -19.138 -26.231 1.00 39.34 182 SER A N 1
ATOM 1486 C CA . SER A 1 182 ? 23.610 -19.770 -27.289 1.00 39.34 182 SER A CA 1
ATOM 1487 C C . SER A 1 182 ? 24.456 -20.863 -26.642 1.00 39.34 182 SER A C 1
ATOM 1489 O O . SER A 1 182 ? 25.609 -20.670 -26.272 1.00 39.34 182 SER A O 1
ATOM 1491 N N . TYR A 1 183 ? 23.878 -22.053 -26.489 1.00 37.19 183 TYR A N 1
ATOM 1492 C CA . TYR A 1 183 ? 24.677 -23.262 -26.353 1.00 37.19 183 TYR A CA 1
ATOM 1493 C C . TYR A 1 183 ? 25.292 -23.555 -27.723 1.00 37.19 183 TYR A C 1
ATOM 1495 O O . TYR A 1 183 ? 24.803 -24.384 -28.488 1.00 37.19 183 TYR A O 1
ATOM 1503 N N . LEU A 1 184 ? 26.365 -22.833 -28.050 1.00 35.34 184 LEU A N 1
ATOM 1504 C CA . LEU A 1 184 ? 27.293 -23.224 -29.100 1.00 35.34 184 LEU A CA 1
ATOM 1505 C C . LEU A 1 184 ? 27.974 -24.513 -28.629 1.00 35.34 184 LEU A C 1
ATOM 1507 O O . LEU A 1 184 ? 28.970 -24.498 -27.906 1.00 35.34 184 LEU A O 1
ATOM 1511 N N . LYS A 1 185 ? 27.386 -25.650 -29.012 1.00 38.56 185 LYS A N 1
ATOM 1512 C CA . LYS A 1 185 ? 28.056 -26.949 -29.016 1.00 38.56 185 LYS A CA 1
ATOM 1513 C C . LYS A 1 185 ? 29.313 -26.806 -29.879 1.00 38.56 185 LYS A C 1
ATOM 1515 O O . LYS A 1 185 ? 29.226 -26.802 -31.104 1.00 38.56 185 LYS A O 1
ATOM 1520 N N . LYS A 1 186 ? 30.479 -26.698 -29.235 1.00 43.44 186 LYS A N 1
ATOM 1521 C CA . LYS A 1 186 ? 31.761 -27.066 -29.845 1.00 43.44 186 LYS A CA 1
ATOM 1522 C C . LYS A 1 186 ? 31.653 -28.534 -30.249 1.00 43.44 186 LYS A C 1
ATOM 1524 O O . LYS A 1 186 ? 31.752 -29.409 -29.396 1.00 43.44 186 LYS A O 1
ATOM 1529 N N . PHE A 1 187 ? 31.445 -28.802 -31.531 1.00 38.84 187 PHE A N 1
ATOM 1530 C CA . PHE A 1 187 ? 31.836 -30.081 -32.104 1.00 38.84 187 PHE A CA 1
ATOM 1531 C C . PHE A 1 187 ? 33.176 -29.884 -32.800 1.00 38.84 187 PHE A C 1
ATOM 1533 O O . PHE A 1 187 ? 33.272 -29.230 -33.835 1.00 38.84 187 PHE A O 1
ATOM 1540 N N . HIS A 1 188 ? 34.209 -30.436 -32.165 1.00 42.53 188 HIS A N 1
ATOM 1541 C CA . HIS A 1 188 ? 35.463 -30.786 -32.810 1.00 42.53 188 HIS A CA 1
ATOM 1542 C C . HIS A 1 188 ? 35.163 -31.613 -34.064 1.00 42.53 188 HIS A C 1
ATOM 1544 O O . HIS A 1 188 ? 34.473 -32.629 -33.984 1.00 42.53 188 HIS A O 1
ATOM 1550 N N . ARG A 1 189 ? 35.729 -31.219 -35.204 1.00 33.84 189 ARG A N 1
ATOM 1551 C CA . ARG A 1 189 ? 36.110 -32.175 -36.242 1.00 33.84 189 ARG A CA 1
ATOM 1552 C C . ARG A 1 189 ? 37.626 -32.187 -36.311 1.00 33.84 189 ARG A C 1
ATOM 1554 O O . ARG A 1 189 ? 38.242 -31.286 -36.864 1.00 33.84 189 ARG A O 1
ATOM 1561 N N . SER A 1 190 ? 38.194 -33.180 -35.646 1.00 39.66 190 SER A N 1
ATOM 1562 C CA . SER A 1 190 ? 39.502 -33.733 -35.956 1.00 39.66 190 SER A CA 1
ATOM 1563 C C . SER A 1 190 ? 39.291 -34.857 -36.966 1.00 39.66 190 SER A C 1
ATOM 1565 O O . SER A 1 190 ? 38.650 -35.851 -36.614 1.00 39.66 190 SER A O 1
ATOM 1567 N N . LEU A 1 191 ? 39.770 -34.635 -38.190 1.00 38.59 191 LEU A N 1
ATOM 1568 C CA . LEU A 1 191 ? 40.467 -35.548 -39.111 1.00 38.59 191 LEU A CA 1
ATOM 1569 C C . LEU A 1 191 ? 40.385 -34.965 -40.523 1.00 38.59 191 LEU A C 1
ATOM 1571 O O . LEU A 1 191 ? 39.250 -34.763 -41.008 1.00 38.59 191 LEU A O 1
#

Nearest PDB structures (foldseek):
  4kxl-assembly2_D  TM=5.184E-01  e=8.525E+00  Rattus norvegicus
  3mtg-assembly1_A-2  TM=5.640E-01  e=9.643E+00  Homo sapiens

=== Feature glossary ===
Feature key, reading from the visual/contextual features back to the raw sequence:

Rendered structure images. Six rendered views show the 3D structure from the faces of a cube — i.e. along ±x, ±y, ±z. Rendering representation is drawn randomly per protein from cartoon (secondary-structure ribbons), sticks (backbone bonds), or molecular surface; coloring is either N→C rainbow (blue at the N-terminus through red at the C-terminus) or one color per chain.

Contact-map, Ramachandran, and PAE plots. The contact map is a binary N×N matrix image: pixel (i, j) is dark where Cα_i and Cα_j are within 8 Å and |i−j|>4. Because the |i−j|>4 filter removes local helical contacts, off-diagonal stripes parallel to the main diagonal indicate parallel β-sheets; stripes perpendicular to it indicate antiparallel β-sheets. The Ramachandran plot scatters every residue's (φ, ψ) pair against the sterically allowed regions. The PAE heatmap renders the predicted-aligned-error matrix.

InterPro / GO / CATH / organism. Database cross-references. InterPro integrates a dozen domain/family signature databases into unified entries with residue-range hits. GO terms attach function/process/location labels with evidence codes. CATH codes position the fold in a four-level structural taxonomy. Organism is the NCBI-taxonomy species name.

Nearest PDB structures. The Foldseek neighbor list gives the closest experimentally determined structures in the PDB, ranked by structural alignment. TM-score near 1 means near-identical fold; near 0.3 means only rough topology match. This is how one finds what a novel AlphaFold prediction most resembles in the solved-structure universe.

Predicted aligned error. PAE(i, j) answers: if I align the predicted and true structures on residue i, how far off (in Å) do I expect residue j to be? A block-diagonal PAE matrix with low values on the blocks and high values off-diagonal is the signature of a multi-domain protein with confidently predicted domains but uncertain inter-domain orientation.

Solvent-accessible surface area. Accessible surface area quantifies burial. A residue with SASA near zero is packed into the hydrophobic core; one with SASA >100 Å² sits on the surface. Computed here via the Shrake–Rupley numerical algorithm with a 1.4 Å probe.

B-factor. B-factor (Debye–Waller factor) reflects atomic displacement in the crystal lattice. It is an experimental observable (units Å²), not a prediction; low values mean the atom is pinned down, high values mean it moves or is heterogeneous across the crystal.

pLDDT. For AlphaFold models, the B-factor field carries pLDDT — the model's own estimate of local accuracy on a 0–100 scale. Regions with pLDDT<50 should be treated as essentially unmodeled; they often correspond to intrinsically disordered segments.

Backbone torsions (φ/ψ). φ (phi) and ψ (psi) are the two rotatable backbone dihedrals per residue: φ is the C(i-1)–N–Cα–C torsion, ψ is the N–Cα–C–N(i+1) torsion, both in degrees on (−180°, 180°]. α-helical residues cluster near (−60°, −45°); β-strand residues near (−120°, +130°). A Ramachandran plot is simply a scatter of (φ, ψ) for every residue.

Radius of gyration, Cα contacts, bounding box. Radius of gyration (Rg) is the root-mean-square distance of Cα atoms from their centroid — a single number for overall size and compactness. A globular domain of N residues has Rg ≈ 2.2·N^0.38 Å; an extended or disordered chain has a much larger Rg. The Cα contact count is the number of residue pairs whose Cα atoms are within 8 Å and are more than four positions apart in sequence — a standard proxy for tertiary packing density. The bounding box is the smallest axis-aligned box enclosing all Cα atoms.

Secondary structure (3-state, P-SEA). Three-state secondary structure (P-SEA) collapses the eight DSSP classes into helix (a), strand (b), and coil (c). P-SEA assigns these from Cα geometry alone — distances and angles — without requiring backbone oxygens, so it works on any Cα trace.

Secondary structure (8-state, DSSP). DSSP 8-state secondary structure assigns each residue one of H (α-helix), G (3₁₀-helix), I (π-helix), E (extended β-strand), B (isolated β-bridge), T (hydrogen-bonded turn), S (bend), or '-' (coil). The assignment is computed from backbone hydrogen-bond geometry via the Kabsch–Sander algorithm.

Foldseek 3Di. A 3Di character summarizes, for each residue, the relative orientation of the Cα frame of its nearest spatial neighbor. Because it encodes fold topology rather than chemistry, 3Di alignments detect remote structural similarity that sequence alignment misses.

mmCIF coordinates. The mmCIF block holds the 3D Cartesian coordinates of each backbone atom (N, Cα, C, O) in ångströms. mmCIF is the PDB's canonical archive format — a tagged-loop text representation of the atomic model.

Sequence. Sequence gives the chain of amino acids in standard one-letter code (A=alanine, C=cysteine, …, Y=tyrosine), read N→C. It is the only feature that is directly encoded by the gene; all structural features are derived from the folded form of this sequence.